Protein AF-A0AAE4EXA8-F1 (afdb_monomer_lite)

InterPro domains:
  IPR025098 Protein of unknown function DUF4013 [PF13197] (1-143)

Organism: NCBI:txid2950533

Radius of gyration: 34.2 Å; chains: 1; bounding box: 74×65×101 Å

Structure (mmCIF, N/CA/C/O backbone):
data_AF-A0AAE4EXA8-F1
#
_entry.id   AF-A0AAE4EXA8-F1
#
loop_
_atom_site.group_PDB
_atom_site.id
_atom_site.type_symbol
_atom_site.label_atom_id
_atom_site.label_alt_id
_atom_site.label_comp_id
_atom_site.label_asym_id
_atom_site.label_entity_id
_atom_site.label_seq_id
_atom_site.pdbx_PDB_ins_code
_atom_site.Cartn_x
_atom_site.Cartn_y
_atom_site.Cartn_z
_atom_site.occupancy
_atom_site.B_iso_or_equiv
_atom_site.auth_seq_id
_atom_site.auth_comp_id
_atom_site.auth_asym_id
_atom_site.auth_atom_id
_atom_site.pdbx_PDB_model_num
ATOM 1 N N . MET A 1 1 ? -0.886 5.828 12.774 1.00 76.81 1 MET A N 1
ATOM 2 C CA . MET A 1 1 ? -1.437 5.540 11.429 1.00 76.81 1 MET A CA 1
ATOM 3 C C . MET A 1 1 ? -2.486 4.445 11.500 1.00 76.81 1 MET A C 1
ATOM 5 O O . MET A 1 1 ? -3.633 4.759 11.237 1.00 76.81 1 MET A O 1
ATOM 9 N N . LEU A 1 2 ? -2.141 3.224 11.932 1.00 78.06 2 LEU A N 1
ATOM 10 C CA . LEU A 1 2 ? -3.130 2.150 12.127 1.00 78.06 2 LEU A CA 1
ATOM 11 C C . LEU A 1 2 ? -4.237 2.537 13.116 1.00 78.06 2 LEU A C 1
ATOM 13 O O . LEU A 1 2 ? -5.404 2.348 12.814 1.00 78.06 2 LEU A O 1
ATOM 17 N N . GLU A 1 3 ? -3.884 3.206 14.214 1.00 82.00 3 GLU A N 1
ATOM 18 C CA . GLU A 1 3 ? -4.872 3.712 15.178 1.00 82.00 3 GLU A CA 1
ATOM 19 C C . GLU A 1 3 ? -5.835 4.756 14.587 1.00 82.00 3 GLU A C 1
ATOM 21 O O . GLU A 1 3 ? -7.015 4.778 14.909 1.00 82.00 3 GLU A O 1
ATOM 26 N N . VAL A 1 4 ? -5.363 5.590 13.652 1.00 77.00 4 VAL A N 1
ATOM 27 C CA . VAL A 1 4 ? -6.226 6.564 12.954 1.00 77.00 4 VAL A CA 1
ATOM 28 C C . VAL A 1 4 ? -7.261 5.832 12.105 1.00 77.00 4 VAL A C 1
ATOM 30 O O . VAL A 1 4 ? -8.423 6.224 12.068 1.00 77.00 4 VAL A O 1
ATOM 33 N N . MET A 1 5 ? -6.843 4.748 11.450 1.00 79.56 5 MET A N 1
ATOM 34 C CA . MET A 1 5 ? -7.750 3.894 10.697 1.00 79.56 5 MET A CA 1
ATOM 35 C C . MET A 1 5 ? -8.702 3.135 11.631 1.00 79.56 5 MET A C 1
ATOM 37 O O . MET A 1 5 ? -9.890 3.093 11.349 1.00 79.56 5 MET A O 1
ATOM 41 N N . ARG A 1 6 ? -8.225 2.601 12.764 1.00 79.94 6 ARG A N 1
ATOM 42 C CA . ARG A 1 6 ? -9.052 1.905 13.767 1.00 79.94 6 ARG A CA 1
ATOM 43 C C . ARG A 1 6 ? -10.143 2.819 14.342 1.00 79.94 6 ARG A C 1
ATOM 45 O O . ARG A 1 6 ? -11.301 2.421 14.367 1.00 79.94 6 ARG A O 1
ATOM 52 N N . ARG A 1 7 ? -9.820 4.069 14.688 1.00 79.75 7 ARG A N 1
ATOM 53 C CA . ARG A 1 7 ? -10.824 5.070 15.096 1.00 79.75 7 ARG A CA 1
ATOM 54 C C . ARG A 1 7 ? -11.797 5.435 13.980 1.00 79.75 7 ARG A C 1
ATOM 56 O O . ARG A 1 7 ? -12.995 5.508 14.228 1.00 79.75 7 ARG A O 1
ATOM 63 N N . ALA A 1 8 ? -11.311 5.602 12.747 1.00 78.06 8 ALA A N 1
ATOM 64 C CA . ALA A 1 8 ? -12.185 5.834 11.596 1.00 78.06 8 ALA A CA 1
ATOM 65 C C . ALA A 1 8 ? -13.165 4.665 11.373 1.00 78.06 8 ALA A C 1
ATOM 67 O O . ALA A 1 8 ? -14.331 4.903 11.083 1.00 78.06 8 ALA A O 1
ATOM 68 N N . LEU A 1 9 ? -12.722 3.420 11.585 1.00 76.94 9 LEU A N 1
ATOM 69 C CA . LEU A 1 9 ? -13.575 2.226 11.548 1.00 76.94 9 LEU A CA 1
ATOM 70 C C . LEU A 1 9 ? -14.597 2.182 12.701 1.00 76.94 9 LEU A C 1
ATOM 72 O O . LEU A 1 9 ? -15.674 1.623 12.522 1.00 76.94 9 LEU A O 1
ATOM 76 N N . ASN A 1 10 ? -14.278 2.776 13.856 1.00 79.31 10 ASN A N 1
ATOM 77 C CA . ASN A 1 10 ? -15.192 2.930 14.997 1.00 79.31 10 ASN A CA 1
ATOM 78 C C . ASN A 1 10 ? -16.160 4.123 14.858 1.00 79.31 10 ASN A C 1
ATOM 80 O O . ASN A 1 10 ? -17.029 4.301 15.710 1.00 79.31 10 ASN A O 1
ATOM 84 N N . GLY A 1 11 ? -16.005 4.965 13.830 1.00 71.94 11 GLY A N 1
ATOM 85 C CA . GLY A 1 11 ? -16.743 6.227 13.702 1.00 71.94 11 GLY A CA 1
ATOM 86 C C . GLY A 1 11 ? -16.270 7.333 14.659 1.00 71.94 11 GLY A C 1
ATOM 87 O O . GLY A 1 11 ? -16.912 8.374 14.772 1.00 71.94 11 GLY A O 1
ATOM 88 N N . GLU A 1 12 ? -15.135 7.146 15.335 1.00 75.69 12 GLU A N 1
ATOM 89 C CA . GLU A 1 12 ? -14.543 8.102 16.277 1.00 75.69 12 GLU A CA 1
ATOM 90 C C . GLU A 1 12 ? -13.685 9.137 15.529 1.00 75.69 12 GLU A C 1
ATOM 92 O O . GLU A 1 12 ? -12.458 9.168 15.635 1.00 75.69 12 GLU A O 1
ATOM 97 N N . THR A 1 13 ? -14.324 9.976 14.711 1.00 71.06 13 THR A N 1
ATOM 98 C CA . THR A 1 13 ? -13.625 10.905 13.802 1.00 71.06 13 THR A CA 1
ATOM 99 C C . THR A 1 13 ? -13.355 12.291 14.392 1.00 71.06 13 THR A C 1
ATOM 101 O O . THR A 1 13 ? -12.595 13.064 13.808 1.00 71.06 13 THR A O 1
ATOM 104 N N . ASP A 1 14 ? -13.964 12.622 15.534 1.00 65.25 14 ASP A N 1
ATOM 105 C CA . ASP A 1 14 ? -13.988 13.992 16.066 1.00 65.25 14 ASP A CA 1
ATOM 106 C C . ASP A 1 14 ? -12.731 14.388 16.856 1.00 65.25 14 ASP A C 1
ATOM 108 O O . ASP A 1 14 ? -12.421 15.578 16.963 1.00 65.25 14 ASP A O 1
ATOM 112 N N . THR A 1 15 ? -11.981 13.425 17.405 1.00 67.12 15 THR A N 1
ATOM 113 C CA . THR A 1 15 ? -10.808 13.704 18.247 1.00 67.12 15 THR A CA 1
ATOM 114 C C . THR A 1 15 ? -9.566 12.923 17.805 1.00 67.12 15 THR A C 1
ATOM 116 O O . THR A 1 15 ? -9.587 11.689 17.720 1.00 67.12 15 THR A O 1
ATOM 119 N N . PRO A 1 16 ? -8.433 13.611 17.545 1.00 63.78 16 PRO A N 1
ATOM 120 C CA . PRO A 1 16 ? -7.179 12.926 17.265 1.00 63.78 16 PRO A CA 1
ATOM 121 C C . PRO A 1 16 ? -6.700 12.154 18.509 1.00 63.78 16 PRO A C 1
ATOM 123 O O . PRO A 1 16 ? -6.961 12.591 19.632 1.00 63.78 16 PRO A O 1
ATOM 126 N N . PRO A 1 17 ? -5.988 11.026 18.335 1.00 66.31 17 PRO A N 1
ATOM 127 C CA . PRO A 1 17 ? -5.462 10.247 19.453 1.00 66.31 17 PRO A CA 1
ATOM 128 C C . PRO A 1 17 ? -4.486 11.064 20.293 1.00 66.31 17 PRO A C 1
ATOM 130 O O . PRO A 1 17 ? -3.535 11.651 19.766 1.00 66.31 17 PRO A O 1
ATOM 133 N N . ALA A 1 18 ? -4.734 11.098 21.602 1.00 75.00 18 ALA A N 1
ATOM 134 C CA . ALA A 1 18 ? -3.849 11.735 22.557 1.00 75.00 18 ALA A CA 1
ATOM 135 C C . ALA A 1 18 ? -2.671 10.803 22.882 1.00 75.00 18 ALA A C 1
ATOM 137 O O . ALA A 1 18 ? -2.804 9.581 22.899 1.00 75.00 18 ALA A O 1
ATOM 138 N N . TRP A 1 19 ? -1.483 11.372 23.094 1.00 72.31 19 TRP A N 1
ATOM 139 C CA . TRP A 1 19 ? -0.247 10.596 23.272 1.00 72.31 19 TRP A CA 1
ATOM 140 C C . TRP A 1 19 ? -0.234 9.730 24.536 1.00 72.31 19 TRP A C 1
ATOM 142 O O . TRP A 1 19 ? 0.506 8.755 24.596 1.00 72.31 19 TRP A O 1
ATOM 152 N N . ASP A 1 20 ? -1.025 10.101 25.535 1.00 72.50 20 ASP A N 1
ATOM 153 C CA . ASP A 1 20 ? -1.197 9.414 26.813 1.00 72.50 20 ASP A CA 1
ATOM 154 C C . ASP A 1 20 ? -2.169 8.228 26.744 1.00 72.50 20 ASP A C 1
ATOM 156 O O . ASP A 1 20 ? -2.107 7.345 27.595 1.00 72.50 20 ASP A O 1
ATOM 160 N N . GLU A 1 21 ? -3.017 8.175 25.716 1.00 72.75 21 GLU A N 1
ATOM 161 C CA . GLU A 1 21 ? -3.959 7.074 25.469 1.00 72.75 21 GLU A CA 1
ATOM 162 C C . GLU A 1 21 ? -3.341 5.949 24.620 1.00 72.75 21 GLU A C 1
ATOM 164 O O . GLU A 1 21 ? -3.883 4.847 24.553 1.00 72.75 21 GLU A O 1
ATOM 169 N N . LEU A 1 22 ? -2.213 6.215 23.953 1.00 76.12 22 LEU A N 1
ATOM 170 C CA . LEU A 1 22 ? -1.579 5.276 23.031 1.00 76.12 22 LEU A CA 1
ATOM 171 C C . LEU A 1 22 ? -0.753 4.229 23.788 1.00 76.12 22 LEU A C 1
ATOM 173 O O . LEU A 1 22 ? 0.334 4.525 24.293 1.00 76.12 22 LEU A O 1
ATOM 177 N N . ASP A 1 23 ? -1.206 2.974 23.776 1.00 79.31 23 ASP A N 1
ATOM 178 C CA . ASP A 1 23 ? -0.352 1.847 24.150 1.00 79.31 23 ASP A CA 1
ATOM 179 C C . ASP A 1 23 ? 0.676 1.591 23.038 1.00 79.31 23 ASP A C 1
ATOM 181 O O . ASP A 1 23 ? 0.417 0.945 22.018 1.00 79.31 23 ASP A O 1
ATOM 185 N N . LEU A 1 24 ? 1.877 2.135 23.234 1.00 80.50 24 LEU A N 1
ATOM 186 C CA . LEU A 1 24 ? 2.982 2.010 22.286 1.00 80.50 24 LEU A CA 1
ATOM 187 C C . LEU A 1 24 ? 3.366 0.551 22.019 1.00 80.50 24 LEU A C 1
ATOM 189 O O . LEU A 1 24 ? 3.861 0.254 20.930 1.00 80.50 24 LEU A O 1
ATOM 193 N N . VAL A 1 25 ? 3.176 -0.351 22.987 1.00 81.62 25 VAL A N 1
ATOM 194 C CA . VAL A 1 25 ? 3.507 -1.769 22.817 1.00 81.62 25 VAL A CA 1
ATOM 195 C C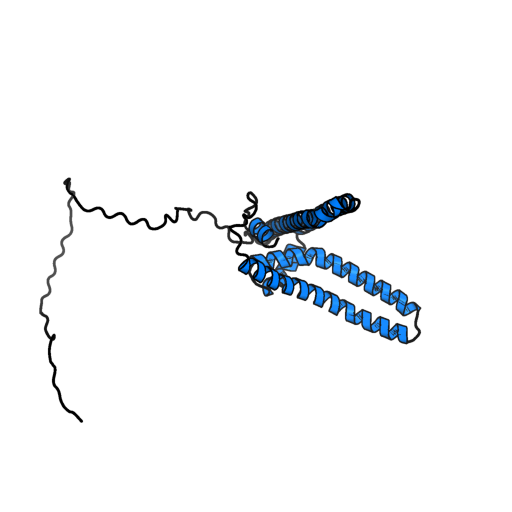 . VAL A 1 25 ? 2.513 -2.406 21.861 1.00 81.62 25 VAL A C 1
ATOM 197 O O . VAL A 1 25 ? 2.935 -3.016 20.878 1.00 81.62 25 VAL A O 1
ATOM 200 N N . ASP A 1 26 ? 1.221 -2.202 22.101 1.00 81.88 26 ASP A N 1
ATOM 201 C CA . ASP A 1 26 ? 0.153 -2.762 21.273 1.00 81.88 26 ASP A CA 1
ATOM 202 C C . ASP A 1 26 ? 0.228 -2.238 19.832 1.00 81.88 26 ASP A C 1
ATOM 204 O O . ASP A 1 26 ? 0.304 -3.007 18.875 1.00 81.88 26 ASP A O 1
ATOM 208 N N . ILE A 1 27 ? 0.412 -0.924 19.668 1.00 82.88 27 ILE A N 1
ATOM 209 C CA . ILE A 1 27 ? 0.585 -0.289 18.352 1.00 82.88 27 ILE A CA 1
ATOM 210 C C . ILE A 1 27 ? 1.824 -0.821 17.622 1.00 82.88 27 ILE A C 1
ATOM 212 O O . ILE A 1 27 ? 1.822 -0.950 16.393 1.00 82.88 27 ILE A O 1
ATOM 216 N N . THR A 1 28 ? 2.902 -1.124 18.351 1.00 83.00 28 THR A N 1
ATOM 217 C CA . THR A 1 28 ? 4.107 -1.708 17.750 1.00 83.00 28 THR A CA 1
ATOM 218 C C . THR A 1 28 ? 3.842 -3.140 17.292 1.00 83.00 28 THR A C 1
ATOM 220 O O . THR A 1 28 ? 4.243 -3.504 16.185 1.00 83.00 28 THR A O 1
ATOM 223 N N . VAL A 1 29 ? 3.147 -3.948 18.098 1.00 86.25 29 VAL A N 1
ATOM 224 C CA . VAL A 1 29 ? 2.760 -5.321 17.736 1.00 86.25 29 VAL A CA 1
ATOM 225 C C . VAL A 1 29 ? 1.848 -5.317 16.511 1.00 86.25 29 VAL A C 1
ATOM 227 O O . VAL A 1 29 ? 2.108 -6.059 15.561 1.00 86.25 29 VAL A O 1
ATOM 230 N N . ASP A 1 30 ? 0.855 -4.434 16.476 1.00 85.50 30 ASP A N 1
ATOM 231 C CA . ASP A 1 30 ? -0.032 -4.252 15.328 1.00 85.50 30 ASP A CA 1
ATOM 232 C C . ASP A 1 30 ? 0.724 -3.790 14.087 1.00 85.50 30 ASP A C 1
ATOM 234 O O . ASP A 1 30 ? 0.503 -4.309 12.992 1.00 85.50 30 ASP A O 1
ATOM 238 N N . GLY A 1 31 ? 1.692 -2.886 14.247 1.00 81.25 31 GLY A N 1
ATOM 239 C CA . GLY A 1 31 ? 2.593 -2.478 13.172 1.00 81.25 31 GLY A CA 1
ATOM 240 C C . GLY A 1 31 ? 3.407 -3.646 12.607 1.00 81.25 31 GLY A C 1
ATOM 241 O O . GLY A 1 31 ? 3.531 -3.786 11.387 1.00 81.25 31 GLY A O 1
ATOM 242 N N . VAL A 1 32 ? 3.931 -4.523 13.468 1.00 88.00 32 VAL A N 1
ATOM 243 C CA . VAL A 1 32 ? 4.674 -5.723 13.049 1.00 88.00 32 VAL A CA 1
ATOM 244 C C . VAL A 1 32 ? 3.754 -6.707 12.326 1.00 88.00 32 VAL A C 1
ATOM 246 O O . VAL A 1 32 ? 4.102 -7.183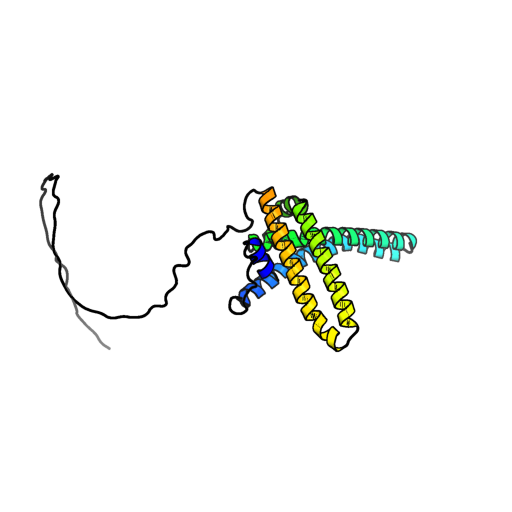 11.245 1.00 88.00 32 VAL A O 1
ATOM 249 N N . ARG A 1 33 ? 2.559 -6.978 12.861 1.00 86.31 33 ARG A N 1
ATOM 250 C CA . ARG A 1 33 ? 1.562 -7.855 12.223 1.00 86.31 33 ARG A CA 1
ATOM 251 C C . ARG A 1 33 ? 1.125 -7.312 10.863 1.00 86.31 33 ARG A C 1
ATOM 253 O O . ARG A 1 33 ? 1.110 -8.052 9.881 1.00 86.31 33 ARG A O 1
ATOM 260 N N . HIS A 1 34 ? 0.858 -6.013 10.775 1.00 87.12 34 HIS A N 1
ATOM 261 C CA . HIS A 1 34 ? 0.533 -5.347 9.520 1.00 87.12 34 HIS A CA 1
ATOM 262 C C . HIS A 1 34 ? 1.695 -5.423 8.517 1.00 87.12 34 HIS A C 1
ATOM 264 O O . HIS A 1 34 ? 1.480 -5.694 7.337 1.00 87.12 34 HIS A O 1
ATOM 270 N N . THR A 1 35 ? 2.941 -5.284 8.979 1.00 87.19 35 THR A N 1
ATOM 271 C CA . THR A 1 35 ? 4.128 -5.465 8.127 1.00 87.19 35 THR A CA 1
ATOM 272 C C . THR A 1 35 ? 4.177 -6.872 7.532 1.00 87.19 35 THR A C 1
ATOM 274 O O . THR A 1 35 ? 4.506 -7.016 6.358 1.00 87.19 35 THR A O 1
ATOM 277 N N . VAL A 1 36 ? 3.798 -7.909 8.287 1.00 90.00 36 VAL A N 1
ATOM 278 C CA . VAL A 1 36 ? 3.690 -9.282 7.761 1.00 90.00 36 VAL A CA 1
ATOM 279 C C . VAL A 1 36 ? 2.631 -9.379 6.659 1.00 90.00 36 VAL A C 1
ATOM 281 O O . VAL A 1 36 ? 2.889 -10.019 5.640 1.00 90.00 36 VAL A O 1
ATOM 284 N N . VAL A 1 37 ? 1.478 -8.716 6.809 1.00 87.94 37 VAL A N 1
ATOM 285 C CA . VAL A 1 37 ? 0.438 -8.661 5.763 1.00 87.94 37 VAL A CA 1
ATOM 286 C C . VAL A 1 37 ? 0.986 -8.002 4.493 1.00 87.94 37 VAL A C 1
ATOM 288 O O . VAL A 1 37 ? 0.939 -8.598 3.416 1.00 87.94 37 VAL A O 1
ATOM 291 N N . VAL A 1 38 ? 1.582 -6.811 4.617 1.00 88.56 38 VAL A N 1
ATOM 292 C CA . VAL A 1 38 ? 2.170 -6.073 3.484 1.00 88.56 38 VAL A CA 1
ATOM 293 C C . VAL A 1 38 ? 3.290 -6.875 2.817 1.00 88.56 38 VAL A C 1
ATOM 295 O O . VAL A 1 38 ? 3.350 -6.945 1.589 1.00 88.56 38 VAL A O 1
ATOM 298 N N . LEU A 1 39 ? 4.150 -7.530 3.602 1.00 90.25 39 LEU A N 1
ATOM 299 C CA . LEU A 1 39 ? 5.193 -8.413 3.082 1.00 90.25 39 LEU A CA 1
ATOM 300 C C . LEU A 1 39 ? 4.612 -9.625 2.358 1.00 90.25 39 LEU A C 1
ATOM 302 O O . LEU A 1 39 ? 5.147 -9.996 1.320 1.00 90.25 39 LEU A O 1
ATOM 306 N N . GLY A 1 40 ? 3.526 -10.224 2.851 1.00 90.94 40 GLY A N 1
ATOM 307 C CA . GLY A 1 40 ? 2.856 -11.335 2.173 1.00 90.94 40 GLY A CA 1
ATOM 308 C C . GLY A 1 40 ? 2.381 -10.943 0.773 1.00 90.94 40 GLY A C 1
ATOM 309 O O . GLY A 1 40 ? 2.652 -11.647 -0.201 1.00 90.94 40 GLY A O 1
ATOM 310 N N . TYR A 1 41 ? 1.769 -9.766 0.650 1.00 89.56 41 TYR A N 1
ATOM 311 C CA . TYR A 1 41 ? 1.360 -9.196 -0.632 1.00 89.56 41 TYR A CA 1
ATOM 312 C C . TYR A 1 41 ? 2.549 -8.821 -1.532 1.00 89.56 41 TYR A C 1
ATOM 314 O O . TYR A 1 41 ? 2.564 -9.161 -2.718 1.00 89.56 41 TYR A O 1
ATOM 322 N N . GLY A 1 42 ? 3.580 -8.177 -0.982 1.00 89.38 42 GLY A N 1
ATOM 323 C CA . GLY A 1 42 ? 4.794 -7.828 -1.726 1.00 89.38 42 GLY A CA 1
ATOM 324 C C . GLY A 1 42 ? 5.554 -9.059 -2.229 1.00 89.38 42 GLY A C 1
ATOM 325 O O . GLY A 1 42 ? 6.016 -9.090 -3.373 1.00 89.38 42 GLY A O 1
ATOM 326 N N . LEU A 1 43 ? 5.630 -10.109 -1.411 1.00 91.94 43 LEU A N 1
ATOM 327 C CA . LEU A 1 43 ? 6.237 -11.385 -1.770 1.00 91.94 43 LEU A CA 1
ATOM 328 C C . LEU A 1 43 ? 5.427 -12.092 -2.857 1.00 91.94 43 LEU A C 1
ATOM 330 O O . LEU A 1 43 ? 6.019 -12.581 -3.816 1.00 91.94 43 LEU A O 1
ATOM 334 N N . LEU A 1 44 ? 4.094 -12.101 -2.750 1.00 90.38 44 LEU A N 1
ATOM 335 C CA . LEU A 1 44 ? 3.213 -12.651 -3.780 1.00 90.38 44 LEU A CA 1
ATOM 336 C C . LEU A 1 44 ? 3.450 -11.961 -5.129 1.00 90.38 44 LEU A C 1
ATOM 338 O O . LEU A 1 44 ? 3.675 -12.640 -6.129 1.00 90.38 44 LEU A O 1
ATOM 342 N N . LEU A 1 45 ? 3.467 -10.625 -5.157 1.00 90.62 45 LEU A N 1
ATOM 343 C CA . LEU A 1 45 ? 3.746 -9.864 -6.377 1.00 90.62 45 LEU A CA 1
ATOM 344 C C . LEU A 1 45 ? 5.142 -10.182 -6.935 1.00 90.62 45 LEU A C 1
ATOM 346 O O . LEU A 1 45 ? 5.298 -10.410 -8.134 1.00 90.62 45 LEU A O 1
ATOM 350 N N . THR A 1 46 ? 6.148 -10.251 -6.062 1.00 90.06 46 THR A N 1
ATOM 351 C CA . THR A 1 46 ? 7.521 -10.598 -6.450 1.00 90.06 46 THR A CA 1
ATOM 352 C C . THR A 1 46 ? 7.587 -11.996 -7.061 1.00 90.06 46 THR A C 1
ATOM 354 O O . THR A 1 46 ? 8.217 -12.180 -8.098 1.00 90.06 46 THR A O 1
ATOM 357 N N . LEU A 1 47 ? 6.900 -12.975 -6.470 1.00 91.19 47 LEU A N 1
ATOM 358 C CA . LEU A 1 47 ? 6.861 -14.351 -6.960 1.00 91.19 47 LEU A CA 1
ATOM 359 C C . LEU A 1 47 ? 6.169 -14.448 -8.326 1.00 91.19 47 LEU A C 1
ATOM 361 O O . LEU A 1 47 ? 6.670 -15.125 -9.224 1.00 91.19 47 LEU A O 1
ATOM 365 N N . VAL A 1 48 ? 5.058 -13.727 -8.505 1.00 90.44 48 VAL A N 1
ATOM 366 C CA . VAL A 1 48 ? 4.336 -13.640 -9.784 1.00 90.44 48 VAL A CA 1
ATOM 367 C C . VAL A 1 48 ? 5.231 -13.067 -10.888 1.00 90.44 48 VAL A C 1
ATOM 369 O O . VAL A 1 48 ? 5.179 -13.540 -12.021 1.00 90.44 48 VAL A O 1
ATOM 372 N N . LEU A 1 49 ? 6.087 -12.094 -10.567 1.00 90.44 49 LEU A N 1
ATOM 373 C CA . LEU A 1 49 ? 7.018 -11.483 -11.523 1.00 90.44 49 LEU A CA 1
ATOM 374 C C . LEU A 1 49 ? 8.315 -12.279 -11.714 1.00 90.44 49 LEU A C 1
ATOM 376 O O . LEU A 1 49 ? 8.942 -12.185 -12.771 1.00 90.44 49 LEU A O 1
ATOM 380 N N . ALA A 1 50 ? 8.713 -13.091 -10.734 1.00 89.25 50 ALA A N 1
ATOM 381 C CA . ALA A 1 50 ? 9.937 -13.883 -10.794 1.00 89.25 50 ALA A CA 1
ATOM 382 C C . ALA A 1 50 ? 9.897 -14.933 -11.914 1.00 89.25 50 ALA A C 1
ATOM 384 O O . ALA A 1 50 ? 10.902 -15.140 -12.590 1.00 89.25 50 ALA A O 1
ATOM 385 N N . ILE A 1 51 ? 8.740 -15.563 -12.148 1.00 86.25 51 ILE A N 1
ATOM 386 C CA . ILE A 1 51 ? 8.565 -16.593 -13.186 1.00 86.25 51 ILE A CA 1
ATOM 387 C C . ILE A 1 51 ? 8.816 -16.036 -14.603 1.00 86.25 51 ILE A C 1
ATOM 389 O O . ILE A 1 51 ? 9.706 -16.550 -15.287 1.00 86.25 51 ILE A O 1
ATOM 393 N N . PRO A 1 52 ? 8.101 -14.991 -15.074 1.00 86.25 52 PRO A N 1
ATOM 394 C CA . PRO A 1 52 ? 8.395 -14.389 -16.372 1.00 86.25 52 PRO A CA 1
ATOM 395 C C . PRO A 1 52 ? 9.793 -13.755 -16.393 1.00 86.25 52 PRO A C 1
ATOM 397 O O . PRO A 1 52 ? 10.499 -13.891 -17.390 1.00 86.25 52 PRO A O 1
ATOM 400 N N . GLY A 1 53 ? 10.237 -13.152 -15.282 1.00 87.06 53 GLY A N 1
ATOM 401 C CA . GLY A 1 53 ? 11.595 -12.629 -15.107 1.00 87.06 53 GLY A CA 1
ATOM 402 C C . GLY A 1 53 ? 12.683 -13.644 -15.444 1.00 87.06 53 GLY A C 1
ATOM 403 O O . GLY A 1 53 ? 13.540 -13.385 -16.289 1.00 87.06 53 GLY A O 1
ATOM 404 N N . ALA A 1 54 ? 12.614 -14.827 -14.837 1.00 86.44 54 ALA A N 1
ATOM 405 C CA . ALA A 1 54 ? 13.567 -15.906 -15.065 1.00 86.44 54 ALA A CA 1
ATOM 406 C C . ALA A 1 54 ? 13.559 -16.393 -16.523 1.00 86.44 54 ALA A C 1
ATOM 408 O O . ALA A 1 54 ? 14.624 -16.614 -17.101 1.00 86.44 54 ALA A O 1
ATOM 409 N N . MET A 1 55 ? 12.377 -16.505 -17.141 1.00 83.88 55 MET A N 1
ATOM 410 C CA . MET A 1 55 ? 12.240 -16.909 -18.548 1.00 83.88 55 MET A CA 1
ATOM 411 C C . MET A 1 55 ? 12.897 -15.910 -19.505 1.00 83.88 55 MET A C 1
ATOM 413 O O . MET A 1 55 ? 13.559 -16.306 -20.464 1.00 83.88 55 MET A O 1
ATOM 417 N N . ILE A 1 56 ? 12.757 -14.615 -19.230 1.00 85.94 56 ILE A N 1
ATOM 418 C CA . ILE A 1 56 ? 13.298 -13.542 -20.072 1.00 85.94 56 ILE A CA 1
ATOM 419 C C . ILE A 1 56 ? 14.816 -13.458 -19.941 1.00 85.94 56 ILE A C 1
ATOM 421 O O . ILE A 1 56 ? 15.512 -13.360 -20.951 1.00 85.94 56 ILE A O 1
ATOM 425 N N . ILE A 1 57 ? 15.340 -13.578 -18.719 1.00 84.25 57 ILE A N 1
ATOM 426 C CA . ILE A 1 57 ? 16.785 -13.664 -18.478 1.00 84.25 57 ILE A CA 1
ATOM 427 C C . ILE A 1 57 ? 17.365 -14.889 -19.205 1.00 84.25 57 ILE A C 1
ATOM 429 O O . ILE A 1 57 ? 18.370 -14.766 -19.905 1.00 84.25 57 ILE A O 1
ATOM 433 N N . GLY A 1 58 ? 16.702 -16.047 -19.116 1.00 82.06 58 GLY A N 1
ATOM 434 C CA . GLY A 1 58 ? 17.106 -17.265 -19.823 1.00 82.06 58 GLY A CA 1
ATOM 435 C C . GLY A 1 58 ? 17.099 -17.120 -21.351 1.00 82.06 58 GLY A C 1
ATOM 436 O O . GLY A 1 58 ? 18.065 -17.504 -22.009 1.00 82.06 58 GLY A O 1
ATOM 437 N N . GLY A 1 59 ? 16.052 -16.519 -21.925 1.00 79.31 59 GLY A N 1
ATOM 438 C CA . GLY A 1 59 ? 15.950 -16.271 -23.370 1.00 79.31 59 GLY A CA 1
ATOM 439 C C . GLY A 1 59 ? 16.959 -15.239 -23.891 1.00 79.31 59 GLY A C 1
ATOM 440 O O . GLY A 1 59 ? 17.496 -15.390 -24.992 1.00 79.31 59 GLY A O 1
ATOM 441 N N . GLY A 1 60 ? 17.275 -14.226 -23.082 1.00 79.19 60 GLY A N 1
ATOM 442 C CA . GLY A 1 60 ? 18.292 -13.226 -23.396 1.00 79.19 60 GLY A CA 1
ATOM 443 C C . GLY A 1 60 ? 19.707 -13.781 -23.431 1.00 79.19 60 GLY A C 1
ATOM 444 O O . GLY A 1 60 ? 20.454 -13.493 -24.364 1.00 79.19 60 GLY A O 1
ATOM 445 N N . LEU A 1 61 ? 20.049 -14.653 -22.478 1.00 81.19 61 LEU A N 1
ATOM 446 C CA . LEU A 1 61 ? 21.303 -15.414 -22.512 1.00 81.19 61 LEU A CA 1
ATOM 447 C C . LEU A 1 61 ? 21.399 -16.322 -23.753 1.00 81.19 61 LEU A C 1
ATOM 449 O O . LEU A 1 61 ? 22.499 -16.626 -24.206 1.00 81.19 61 LEU A O 1
ATOM 453 N N . GLY A 1 62 ? 20.261 -16.707 -24.339 1.00 81.94 62 GLY A N 1
ATOM 454 C CA . GLY A 1 62 ? 20.168 -17.449 -25.599 1.00 81.94 62 GLY A CA 1
ATOM 455 C C . GLY A 1 62 ? 20.379 -16.619 -26.875 1.00 81.94 62 GLY A C 1
ATOM 456 O O . GLY A 1 62 ? 20.218 -17.160 -27.966 1.00 81.94 62 GLY A O 1
ATOM 457 N N . GLY A 1 63 ? 20.715 -15.325 -26.773 1.00 81.62 63 GLY A N 1
ATOM 458 C CA . GLY A 1 63 ? 21.049 -14.469 -27.922 1.00 81.62 63 GLY A CA 1
ATOM 459 C C . GLY A 1 63 ? 19.847 -13.861 -28.654 1.00 81.62 63 GLY A C 1
ATOM 460 O O . GLY A 1 63 ? 19.981 -13.404 -29.787 1.00 81.62 63 GLY A O 1
ATOM 461 N N . SER A 1 64 ? 18.666 -13.848 -28.031 1.00 82.69 64 SER A N 1
ATOM 462 C CA . SER A 1 64 ? 17.435 -13.319 -28.631 1.00 82.69 64 SER A CA 1
ATOM 463 C C . SER A 1 64 ? 17.079 -11.923 -28.095 1.00 82.69 64 SER A C 1
ATOM 465 O O . SER A 1 64 ? 16.223 -11.753 -27.229 1.00 82.69 64 SER A O 1
ATOM 467 N N . GLU A 1 65 ? 17.726 -10.887 -28.634 1.00 81.19 65 GLU A N 1
ATOM 468 C CA . GLU A 1 65 ? 17.541 -9.490 -28.193 1.00 81.19 65 GLU A CA 1
ATOM 469 C C . GLU A 1 65 ? 16.084 -9.000 -28.314 1.00 81.19 65 GLU A C 1
ATOM 471 O O . GLU A 1 65 ? 15.583 -8.291 -27.441 1.00 81.19 65 GLU A O 1
ATOM 476 N N . GLY A 1 66 ? 15.357 -9.441 -29.347 1.00 81.06 66 GLY A N 1
ATOM 477 C CA . GLY A 1 66 ? 13.932 -9.128 -29.505 1.00 81.06 66 GLY A CA 1
ATOM 478 C C . GLY A 1 66 ? 13.050 -9.721 -28.398 1.00 81.06 66 GLY A C 1
ATOM 479 O O . GLY A 1 66 ? 12.084 -9.087 -27.972 1.00 81.06 66 GLY A O 1
ATOM 480 N N . LEU A 1 67 ? 13.411 -10.901 -27.882 1.00 80.06 67 LEU A N 1
ATOM 481 C CA . LEU A 1 67 ? 12.717 -11.536 -26.758 1.00 80.06 67 LEU A CA 1
ATOM 482 C C . LEU A 1 67 ? 13.001 -10.813 -25.438 1.00 80.06 67 LEU A C 1
ATOM 484 O O . LEU A 1 67 ? 12.114 -10.738 -24.592 1.00 80.06 67 LEU A O 1
ATOM 488 N N . LEU A 1 68 ? 14.204 -10.253 -25.272 1.00 84.44 68 LEU A N 1
ATOM 489 C CA . LEU A 1 68 ? 14.544 -9.438 -24.105 1.00 84.44 68 LEU A CA 1
ATOM 490 C C . LEU A 1 68 ? 13.682 -8.182 -24.031 1.00 84.44 68 LEU A C 1
ATOM 492 O O . LEU A 1 68 ? 13.069 -7.925 -22.999 1.00 84.44 68 LEU A O 1
ATOM 496 N N . VAL A 1 69 ? 13.595 -7.420 -25.124 1.00 87.31 69 VAL A N 1
ATOM 497 C CA . VAL A 1 69 ? 12.806 -6.178 -25.152 1.00 87.31 69 VAL A CA 1
ATOM 498 C C . VAL A 1 69 ? 11.319 -6.473 -24.955 1.00 87.31 69 VAL A C 1
ATOM 500 O O . VAL A 1 69 ? 10.682 -5.862 -24.096 1.00 87.31 69 VAL A O 1
ATOM 503 N N . ALA A 1 70 ? 10.768 -7.437 -25.701 1.00 86.69 70 ALA A N 1
ATOM 504 C CA . ALA A 1 70 ? 9.373 -7.847 -25.539 1.00 86.69 70 ALA A CA 1
ATOM 505 C C . ALA A 1 70 ? 9.102 -8.362 -24.117 1.00 86.69 70 ALA A C 1
ATOM 507 O O . ALA A 1 70 ? 8.092 -8.016 -23.507 1.00 86.69 70 ALA A O 1
ATOM 508 N N . GLY A 1 71 ? 10.036 -9.130 -23.561 1.00 87.00 71 GLY A N 1
ATOM 509 C CA . GLY A 1 71 ? 9.960 -9.644 -22.207 1.00 87.00 71 GLY A CA 1
ATOM 510 C C . GLY A 1 71 ? 9.924 -8.548 -21.146 1.00 87.00 71 GLY A C 1
ATOM 511 O O . GLY A 1 71 ? 9.046 -8.551 -20.285 1.00 87.00 71 GLY A O 1
ATOM 512 N N . VAL A 1 72 ? 10.838 -7.580 -21.222 1.00 88.88 72 VAL A N 1
ATOM 513 C CA . VAL A 1 72 ? 10.876 -6.439 -20.296 1.00 88.88 72 VAL A CA 1
ATOM 514 C C . VAL A 1 72 ? 9.573 -5.648 -20.354 1.00 88.88 72 VAL A C 1
ATOM 516 O O . VAL A 1 72 ? 9.041 -5.294 -19.305 1.00 88.88 72 VAL A O 1
ATOM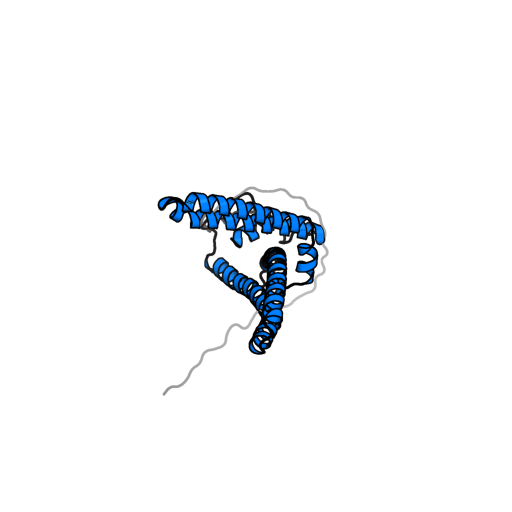 519 N N . LEU A 1 73 ? 9.016 -5.417 -21.547 1.00 90.25 73 LEU A N 1
ATOM 520 C CA . LEU A 1 73 ? 7.725 -4.739 -21.698 1.00 90.25 73 LEU A CA 1
ATOM 521 C C . LEU A 1 73 ? 6.580 -5.524 -21.044 1.00 90.25 73 LEU A C 1
ATOM 523 O O . LEU A 1 73 ? 5.743 -4.929 -20.367 1.00 90.25 73 LEU A O 1
ATOM 527 N N . VAL A 1 74 ? 6.560 -6.852 -21.193 1.00 90.44 74 VAL A N 1
ATOM 528 C CA . VAL A 1 74 ? 5.562 -7.714 -20.541 1.00 90.44 74 VAL A CA 1
ATOM 529 C C . VAL A 1 74 ? 5.710 -7.677 -19.020 1.00 90.44 74 VAL A C 1
ATOM 531 O O . VAL A 1 74 ? 4.712 -7.495 -18.328 1.00 90.44 74 VAL A O 1
ATOM 534 N N . ILE A 1 75 ? 6.929 -7.783 -18.479 1.00 90.62 75 ILE A N 1
ATOM 535 C CA . ILE A 1 75 ? 7.168 -7.659 -17.030 1.00 90.62 75 ILE A CA 1
ATOM 536 C C . ILE A 1 75 ? 6.742 -6.281 -16.535 1.00 90.62 75 ILE A C 1
ATOM 538 O O . ILE A 1 75 ? 6.084 -6.192 -15.505 1.00 90.62 75 ILE A O 1
ATOM 542 N N . ALA A 1 76 ? 7.094 -5.213 -17.251 1.00 91.19 76 ALA A N 1
ATOM 543 C CA . ALA A 1 76 ? 6.723 -3.855 -16.875 1.00 91.19 76 ALA A CA 1
ATOM 544 C C . ALA A 1 76 ? 5.199 -3.686 -16.837 1.00 91.19 76 ALA A C 1
ATOM 546 O O . ALA A 1 76 ? 4.676 -3.102 -15.891 1.00 91.19 76 ALA A O 1
ATOM 547 N N . LEU A 1 77 ? 4.480 -4.249 -17.814 1.00 92.44 77 LEU A N 1
ATOM 548 C CA . LEU A 1 77 ? 3.019 -4.242 -17.840 1.00 92.44 77 LEU A CA 1
ATOM 549 C C . LEU A 1 77 ? 2.420 -5.048 -16.679 1.00 92.44 77 LEU A C 1
ATOM 551 O O . LEU A 1 77 ? 1.495 -4.576 -16.022 1.00 92.44 77 LEU A O 1
ATOM 555 N N . LEU A 1 78 ? 2.957 -6.238 -16.397 1.00 92.25 78 LEU A N 1
ATOM 556 C CA . LEU A 1 78 ? 2.527 -7.072 -15.271 1.00 92.25 78 LEU A CA 1
ATOM 557 C C . LEU A 1 78 ? 2.797 -6.397 -13.924 1.00 92.25 78 LEU A C 1
ATOM 559 O O . LEU A 1 78 ? 1.940 -6.418 -13.045 1.00 92.25 78 LEU A O 1
ATOM 563 N N . TYR A 1 79 ? 3.960 -5.764 -13.770 1.00 91.75 79 TYR A N 1
ATOM 564 C CA . TYR A 1 79 ? 4.308 -4.991 -12.585 1.00 91.75 79 TYR A CA 1
ATOM 565 C C . TYR A 1 79 ? 3.360 -3.805 -12.421 1.00 91.75 79 TYR A C 1
ATOM 567 O O . TYR A 1 79 ? 2.813 -3.609 -11.342 1.00 91.75 79 TYR A O 1
ATOM 575 N N . PHE A 1 80 ? 3.102 -3.058 -13.496 1.00 91.44 80 PHE A N 1
ATOM 576 C CA . PHE A 1 80 ? 2.167 -1.939 -13.480 1.00 91.44 80 PHE A CA 1
ATOM 577 C C . PHE A 1 80 ? 0.753 -2.378 -13.076 1.00 91.44 80 PHE A C 1
ATOM 579 O O . PHE A 1 80 ? 0.159 -1.786 -12.176 1.00 91.44 80 PHE A O 1
ATOM 586 N N . ALA A 1 81 ? 0.242 -3.462 -13.666 1.00 92.50 81 ALA A N 1
ATOM 587 C CA . ALA A 1 81 ? -1.040 -4.045 -13.283 1.00 92.50 81 ALA A CA 1
ATOM 588 C C . ALA A 1 81 ? -1.046 -4.509 -11.815 1.00 92.50 81 ALA A C 1
ATOM 590 O O . ALA A 1 81 ? -2.009 -4.259 -11.093 1.00 92.50 81 ALA A O 1
ATOM 591 N N . GLY A 1 82 ? 0.042 -5.129 -11.352 1.00 90.12 82 GLY A N 1
ATOM 592 C CA . GLY A 1 82 ? 0.212 -5.556 -9.965 1.00 90.12 82 GLY A CA 1
ATOM 593 C C . GLY A 1 82 ? 0.226 -4.394 -8.971 1.00 90.12 82 GLY A C 1
ATOM 594 O O . GLY A 1 82 ? -0.404 -4.484 -7.923 1.00 90.12 82 GLY A O 1
ATOM 595 N N . VAL A 1 83 ? 0.877 -3.279 -9.308 1.00 89.38 83 VAL A N 1
ATOM 596 C CA . VAL A 1 83 ? 0.885 -2.059 -8.483 1.00 89.38 83 VAL A CA 1
ATOM 597 C C . VAL A 1 83 ? -0.510 -1.440 -8.406 1.00 89.38 83 VAL A C 1
ATOM 599 O O . VAL A 1 83 ? -0.943 -1.048 -7.321 1.00 89.38 83 VAL A O 1
ATOM 602 N N . ILE A 1 84 ? -1.244 -1.394 -9.522 1.00 89.56 84 ILE A N 1
ATOM 603 C CA . ILE A 1 84 ? -2.638 -0.928 -9.517 1.00 89.56 84 ILE A CA 1
ATOM 604 C C . ILE A 1 84 ? -3.488 -1.829 -8.620 1.00 89.56 84 ILE A C 1
ATOM 606 O O . ILE A 1 84 ? -4.208 -1.326 -7.760 1.00 89.56 84 ILE A O 1
ATOM 610 N N . ALA A 1 85 ? -3.365 -3.149 -8.768 1.00 88.50 85 ALA A N 1
ATOM 611 C CA . ALA A 1 85 ? -4.083 -4.100 -7.928 1.00 88.50 85 ALA A CA 1
ATOM 612 C C . ALA A 1 85 ? -3.752 -3.897 -6.440 1.00 88.50 85 ALA A C 1
ATOM 614 O O . ALA A 1 85 ? -4.659 -3.801 -5.618 1.00 88.50 85 ALA A O 1
ATOM 615 N N . MET A 1 86 ? -2.472 -3.731 -6.090 1.00 88.62 86 MET A N 1
ATOM 616 C CA . MET A 1 86 ? -2.043 -3.463 -4.711 1.00 88.62 86 MET A CA 1
ATOM 617 C C . MET A 1 86 ? -2.610 -2.169 -4.143 1.00 88.62 86 MET A C 1
ATOM 619 O O . MET A 1 86 ? -2.917 -2.108 -2.957 1.00 88.62 86 MET A O 1
ATOM 623 N N . THR A 1 87 ? -2.788 -1.151 -4.981 1.00 85.81 87 THR A N 1
ATOM 624 C CA . THR A 1 87 ? -3.343 0.138 -4.552 1.00 85.81 87 THR A CA 1
ATOM 625 C C . THR A 1 87 ? -4.784 0.000 -4.046 1.00 85.81 87 THR A C 1
ATOM 627 O O . THR A 1 87 ? -5.199 0.769 -3.184 1.00 85.81 87 THR A O 1
ATOM 630 N N . VAL A 1 88 ? -5.533 -0.995 -4.533 1.00 86.88 88 VAL A N 1
ATOM 631 C CA . VAL A 1 88 ? -6.904 -1.294 -4.083 1.00 86.88 88 VAL A CA 1
ATOM 632 C C . VAL A 1 88 ? -6.920 -2.365 -2.991 1.00 86.88 88 VAL A C 1
ATOM 634 O O . VAL A 1 88 ? -7.650 -2.240 -2.012 1.00 86.88 88 VAL A O 1
ATOM 637 N N . ILE A 1 89 ? -6.094 -3.403 -3.131 1.00 89.31 89 ILE A N 1
ATOM 638 C CA . ILE A 1 89 ? -6.068 -4.553 -2.219 1.00 89.31 89 ILE A CA 1
ATOM 639 C C . ILE A 1 89 ? -5.523 -4.167 -0.841 1.00 89.31 89 ILE A C 1
ATOM 641 O O . ILE A 1 89 ? -6.091 -4.579 0.165 1.00 89.31 89 ILE A O 1
ATOM 645 N N . LEU A 1 90 ? -4.445 -3.376 -0.768 1.00 88.56 90 LEU A N 1
ATOM 646 C CA . LEU A 1 90 ? -3.797 -3.058 0.509 1.00 88.56 90 LEU A CA 1
ATOM 647 C C . LEU A 1 90 ? -4.712 -2.297 1.480 1.00 88.56 90 LEU A C 1
ATOM 649 O O . LEU A 1 90 ? -4.773 -2.700 2.641 1.00 88.56 90 LEU A O 1
ATOM 653 N N . PRO A 1 91 ? -5.459 -1.258 1.062 1.00 85.69 91 PRO A N 1
ATOM 654 C CA . PRO A 1 91 ? -6.415 -0.591 1.943 1.00 85.69 91 PRO A CA 1
ATOM 655 C C . PRO A 1 91 ? -7.483 -1.540 2.504 1.00 85.69 91 PRO A C 1
ATOM 657 O O . PRO A 1 91 ? -7.746 -1.525 3.704 1.00 85.69 91 PRO A O 1
ATOM 660 N N . VAL A 1 92 ? -8.042 -2.419 1.662 1.00 86.81 92 VAL A N 1
ATOM 661 C CA . VAL A 1 92 ? -9.071 -3.392 2.072 1.00 86.81 92 VAL A CA 1
ATOM 662 C C . VAL A 1 92 ? -8.493 -4.434 3.027 1.00 86.81 92 VAL A C 1
ATOM 664 O O . VAL A 1 92 ? -9.074 -4.695 4.075 1.00 86.81 92 VAL A O 1
ATOM 667 N N . ALA A 1 93 ? -7.312 -4.969 2.712 1.00 85.44 93 ALA A N 1
ATOM 668 C CA . ALA A 1 93 ? -6.589 -5.906 3.567 1.00 85.44 93 ALA A CA 1
ATOM 669 C C . ALA A 1 93 ? -6.214 -5.291 4.923 1.00 85.44 93 ALA A C 1
ATOM 671 O O . ALA A 1 93 ? -6.191 -5.977 5.942 1.00 85.44 93 ALA A O 1
ATOM 672 N N . THR A 1 94 ? -5.914 -3.990 4.948 1.00 85.88 94 THR A N 1
ATOM 673 C CA . THR A 1 94 ? -5.628 -3.265 6.192 1.00 85.88 94 THR A CA 1
ATOM 674 C C . THR A 1 94 ? -6.895 -3.113 7.028 1.00 85.88 94 THR A C 1
ATOM 676 O O . THR A 1 94 ? -6.858 -3.367 8.228 1.00 85.88 94 THR A O 1
ATOM 679 N N . GLY A 1 95 ? -8.024 -2.765 6.403 1.00 83.62 95 GLY A N 1
ATOM 680 C CA . GLY A 1 95 ? -9.315 -2.660 7.085 1.00 83.62 95 GLY A CA 1
ATOM 681 C C . GLY A 1 95 ? -9.788 -3.991 7.663 1.00 83.62 95 GLY A C 1
ATOM 682 O O . GLY A 1 95 ? -10.171 -4.053 8.830 1.00 83.62 95 GLY A O 1
ATOM 683 N N . SER A 1 96 ? -9.677 -5.081 6.898 1.00 85.56 96 SER A N 1
ATOM 684 C CA . SER A 1 96 ? -10.047 -6.419 7.373 1.00 85.56 96 SER A CA 1
ATOM 685 C C . SER A 1 96 ? -9.118 -6.930 8.481 1.00 85.56 96 SER A C 1
ATOM 687 O O . SER A 1 96 ? -9.594 -7.539 9.441 1.00 85.56 96 SER A O 1
ATOM 689 N N . PHE A 1 97 ? -7.815 -6.634 8.400 1.00 86.44 97 PHE A N 1
ATOM 690 C CA . PHE A 1 97 ? -6.845 -6.912 9.463 1.00 86.44 97 PHE A CA 1
ATOM 691 C C . PHE A 1 97 ? -7.216 -6.202 10.771 1.00 86.44 97 PHE A C 1
ATOM 693 O O . PHE A 1 97 ? -7.275 -6.852 11.811 1.00 86.44 97 PHE A O 1
ATOM 700 N N . LEU A 1 98 ? -7.498 -4.895 10.717 1.00 83.75 98 LEU A N 1
ATOM 701 C CA . LEU A 1 98 ? -7.834 -4.099 11.903 1.00 83.75 98 LEU A CA 1
ATOM 702 C C . LEU A 1 98 ? -9.189 -4.477 12.502 1.00 83.75 98 LEU A C 1
ATOM 704 O O . LEU A 1 98 ? -9.343 -4.433 13.719 1.00 83.75 98 LEU A O 1
ATOM 708 N N . ARG A 1 99 ? -10.152 -4.873 11.663 1.00 84.69 99 ARG A N 1
ATOM 709 C CA . ARG A 1 99 ? -11.459 -5.370 12.104 1.00 84.69 99 ARG A CA 1
ATOM 710 C C . ARG A 1 99 ? -11.344 -6.642 12.940 1.00 84.69 99 ARG A C 1
ATOM 712 O O . ARG A 1 99 ? -11.989 -6.766 13.973 1.00 84.69 99 ARG A O 1
ATOM 719 N N . ALA A 1 100 ? -10.608 -7.627 12.433 1.00 82.81 100 ALA A N 1
ATOM 720 C CA . ALA A 1 100 ? -10.577 -8.970 13.009 1.00 82.81 100 ALA A CA 1
ATOM 721 C C . ALA A 1 100 ? -9.383 -9.203 13.947 1.00 82.81 100 ALA A C 1
ATOM 723 O O . ALA A 1 100 ? -9.206 -10.319 14.435 1.00 82.81 100 ALA A O 1
ATOM 724 N N . ASP A 1 101 ? -8.538 -8.185 14.124 1.00 83.06 101 ASP A N 1
ATOM 725 C CA . ASP A 1 101 ? -7.274 -8.224 14.864 1.00 83.06 101 ASP A CA 1
ATOM 726 C C . ASP A 1 101 ? -6.391 -9.440 14.510 1.00 83.06 101 ASP A C 1
ATOM 728 O O . ASP A 1 101 ? -5.743 -10.072 15.346 1.00 83.06 101 ASP A O 1
ATOM 732 N N . SER A 1 102 ? -6.400 -9.827 13.229 1.00 84.12 102 SER A N 1
ATOM 733 C CA . SER A 1 102 ? -5.807 -11.081 12.761 1.00 84.12 102 SER A CA 1
ATOM 734 C C . SER A 1 102 ? -5.171 -10.938 11.387 1.00 84.12 102 SER A C 1
ATOM 736 O O . SER A 1 102 ? -5.796 -10.477 10.433 1.00 84.12 102 SER A O 1
ATOM 738 N N . ILE A 1 103 ? -3.930 -11.424 11.257 1.00 82.62 103 ILE A N 1
ATOM 739 C CA . ILE A 1 103 ? -3.179 -11.451 9.988 1.00 82.62 103 ILE A CA 1
ATOM 740 C C . ILE A 1 103 ? -3.960 -12.210 8.907 1.00 82.62 103 ILE A C 1
ATOM 742 O O . ILE A 1 103 ? -3.959 -11.797 7.750 1.00 82.62 103 ILE A O 1
ATOM 746 N N . ALA A 1 104 ? -4.645 -13.299 9.276 1.00 82.38 104 ALA A N 1
ATOM 747 C CA . ALA A 1 104 ? -5.386 -14.129 8.329 1.00 82.38 104 ALA A CA 1
ATOM 748 C C . ALA A 1 104 ? -6.550 -13.369 7.674 1.00 82.38 104 ALA A C 1
ATOM 750 O O . ALA A 1 104 ? -6.805 -13.553 6.487 1.00 82.38 104 ALA A O 1
ATOM 751 N N . ALA A 1 105 ? -7.199 -12.467 8.415 1.00 81.69 105 ALA A N 1
ATOM 752 C CA . ALA A 1 105 ? -8.288 -11.648 7.890 1.00 81.69 105 ALA A CA 1
ATOM 753 C C . ALA A 1 105 ? -7.815 -10.656 6.816 1.00 81.69 105 ALA A C 1
ATOM 755 O O . ALA A 1 105 ? -8.570 -10.316 5.908 1.00 81.69 105 ALA A O 1
ATOM 756 N N . GLY A 1 106 ? -6.540 -10.254 6.850 1.00 75.38 106 GLY A N 1
ATOM 757 C CA . GLY A 1 106 ? -5.914 -9.460 5.788 1.00 75.38 106 GLY A CA 1
ATOM 758 C C . GLY A 1 106 ? -5.860 -10.167 4.425 1.00 75.38 106 GLY A C 1
ATOM 759 O O . GLY A 1 106 ? -5.639 -9.511 3.409 1.00 75.38 106 GLY A O 1
ATOM 760 N N . PHE A 1 107 ? -6.069 -11.487 4.384 1.00 87.81 107 PHE A N 1
ATOM 761 C CA . PHE A 1 107 ? -6.057 -12.317 3.174 1.00 87.81 107 PHE A CA 1
ATOM 762 C C . PHE A 1 107 ? -7.424 -12.935 2.845 1.00 87.81 107 PHE A C 1
ATOM 764 O O . PHE A 1 107 ? -7.504 -13.826 1.997 1.00 87.81 107 PHE A O 1
ATOM 771 N N . ASP A 1 108 ? -8.496 -12.482 3.498 1.00 87.44 108 ASP A N 1
ATOM 772 C CA . ASP A 1 108 ? -9.842 -12.976 3.229 1.00 87.44 108 ASP A CA 1
ATOM 773 C C . ASP A 1 108 ? -10.302 -12.563 1.823 1.00 87.44 108 ASP A C 1
ATOM 775 O O . ASP A 1 108 ? -10.588 -11.398 1.543 1.00 87.44 108 ASP A O 1
ATOM 779 N N . ARG A 1 109 ? -10.359 -13.538 0.912 1.00 87.25 109 ARG A N 1
ATOM 780 C CA . ARG A 1 109 ? -10.673 -13.303 -0.500 1.00 87.25 109 ARG A CA 1
ATOM 781 C C . ARG A 1 109 ? -12.085 -12.758 -0.704 1.00 87.25 109 ARG A C 1
ATOM 783 O O . ARG A 1 109 ? -12.287 -11.971 -1.633 1.00 87.25 109 ARG A O 1
ATOM 790 N N . ASP A 1 110 ? -13.036 -13.166 0.125 1.00 86.25 110 ASP A N 1
ATOM 791 C CA . ASP A 1 110 ? -14.433 -12.782 -0.053 1.00 86.25 110 ASP A CA 1
ATOM 792 C C . ASP A 1 110 ? -14.605 -11.303 0.298 1.00 86.25 110 ASP A C 1
ATOM 794 O O . ASP A 1 110 ? -15.176 -10.546 -0.487 1.00 86.25 110 ASP A O 1
ATOM 798 N N . VAL A 1 111 ? -13.978 -10.847 1.388 1.00 82.19 111 VAL A N 1
ATOM 799 C CA . VAL A 1 111 ? -13.936 -9.422 1.763 1.00 82.19 111 VAL A CA 1
ATOM 800 C C . VAL A 1 111 ? -13.142 -8.601 0.742 1.00 82.19 111 VAL A C 1
ATOM 802 O O . VAL A 1 111 ? -13.571 -7.523 0.335 1.00 82.19 111 VAL A O 1
ATOM 805 N N . LEU A 1 112 ? -11.998 -9.109 0.270 1.00 84.25 112 LEU A N 1
ATOM 806 C CA . LEU A 1 112 ? -11.155 -8.391 -0.695 1.00 84.25 112 LEU A CA 1
ATOM 807 C C . LEU A 1 112 ? -11.857 -8.152 -2.031 1.00 84.25 112 LEU A C 1
ATOM 809 O O . LEU A 1 112 ? -11.654 -7.112 -2.656 1.00 84.25 112 LEU A O 1
ATOM 813 N N . THR A 1 113 ? -12.655 -9.114 -2.489 1.00 84.31 113 THR A N 1
ATOM 814 C CA . THR A 1 113 ? -13.359 -9.003 -3.770 1.00 84.31 113 THR A CA 1
ATOM 815 C C . THR A 1 113 ? -14.643 -8.193 -3.655 1.00 84.31 113 THR A C 1
ATOM 817 O O . THR A 1 113 ? -14.863 -7.332 -4.503 1.00 84.31 113 THR A O 1
ATOM 820 N N . SER A 1 114 ? -15.448 -8.398 -2.612 1.00 84.81 114 SER A N 1
ATOM 821 C CA . SER A 1 114 ? -16.690 -7.642 -2.385 1.00 84.81 114 SER A CA 1
ATOM 822 C C . SER A 1 114 ? -16.410 -6.162 -2.097 1.00 84.81 114 SER A C 1
ATOM 824 O O . SER A 1 114 ? -16.769 -5.290 -2.887 1.00 84.81 114 SER A O 1
ATOM 826 N N . VAL A 1 115 ? -15.643 -5.868 -1.045 1.00 82.38 115 VAL A N 1
ATOM 827 C CA . VAL A 1 115 ? -15.340 -4.492 -0.624 1.00 82.38 115 VAL A CA 1
ATOM 828 C C . VAL A 1 115 ? -14.386 -3.813 -1.604 1.00 82.38 115 VAL A C 1
ATOM 830 O O . VAL A 1 115 ? -14.558 -2.642 -1.930 1.00 82.38 115 VAL A O 1
ATOM 833 N N . GLY A 1 116 ? -13.399 -4.537 -2.142 1.00 78.19 116 GLY A N 1
ATOM 834 C CA . GLY A 1 116 ? -12.437 -3.968 -3.093 1.00 78.19 116 GLY A CA 1
ATOM 835 C C . GLY A 1 116 ? -13.028 -3.595 -4.453 1.00 78.19 116 GLY A C 1
ATOM 836 O O . GLY A 1 116 ? -12.450 -2.764 -5.154 1.00 78.19 116 GLY A O 1
ATOM 837 N N . THR A 1 117 ? -14.174 -4.169 -4.835 1.00 85.69 117 THR A N 1
ATOM 838 C CA . THR A 1 117 ? -14.891 -3.789 -6.067 1.00 85.69 117 THR A CA 1
ATOM 839 C C . THR A 1 117 ? -16.043 -2.816 -5.822 1.00 85.69 117 THR A C 1
ATOM 841 O O . THR A 1 117 ? -16.602 -2.286 -6.786 1.00 85.69 117 THR A O 1
ATOM 844 N N . ASN A 1 118 ? -16.354 -2.511 -4.558 1.00 88.50 118 ASN A N 1
ATOM 845 C CA . ASN A 1 118 ? -17.372 -1.536 -4.203 1.00 88.50 118 ASN A CA 1
ATOM 846 C C . ASN A 1 118 ? -16.943 -0.115 -4.640 1.00 88.50 118 ASN A C 1
ATOM 848 O O . ASN A 1 118 ? -15.801 0.324 -4.456 1.00 88.50 118 ASN A O 1
ATOM 852 N N . ARG A 1 119 ? -17.884 0.627 -5.239 1.00 86.88 119 ARG A N 1
ATOM 853 C CA . ARG A 1 119 ? -17.677 1.994 -5.740 1.00 86.88 119 ARG A CA 1
ATOM 854 C C . ARG A 1 119 ? -17.223 2.956 -4.640 1.00 86.88 119 ARG A C 1
ATOM 856 O O . ARG A 1 119 ? -16.387 3.818 -4.913 1.00 86.88 119 ARG A O 1
ATOM 863 N N . THR A 1 120 ? -17.759 2.813 -3.435 1.00 88.06 120 THR A N 1
ATOM 864 C CA . THR A 1 120 ? -17.442 3.626 -2.258 1.00 88.06 120 THR A CA 1
ATOM 865 C C . THR A 1 120 ? -15.975 3.448 -1.865 1.00 88.06 120 THR A C 1
ATOM 867 O O . THR A 1 120 ? -15.238 4.431 -1.736 1.00 88.06 120 THR A O 1
ATOM 870 N N . MET A 1 121 ? -15.492 2.202 -1.846 1.00 87.00 121 MET A N 1
ATOM 871 C CA . MET A 1 121 ? -14.085 1.899 -1.582 1.00 87.00 121 MET A CA 1
ATOM 872 C C . MET 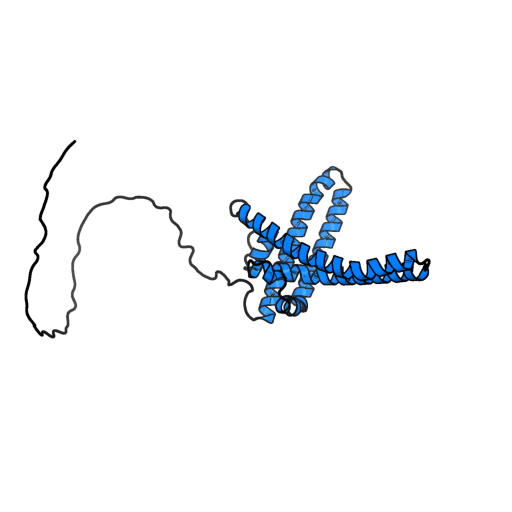A 1 121 ? -13.161 2.427 -2.686 1.00 87.00 121 MET A C 1
ATOM 874 O O . MET A 1 121 ? -12.138 3.058 -2.412 1.00 87.00 121 MET A O 1
ATOM 878 N N . LEU A 1 122 ? -13.531 2.234 -3.956 1.00 87.00 122 LEU A N 1
ATOM 879 C CA . LEU A 1 122 ? -12.763 2.763 -5.088 1.00 87.00 122 LEU A CA 1
ATOM 880 C C . LEU A 1 122 ? -12.661 4.293 -5.042 1.00 87.00 122 LEU A C 1
ATOM 882 O O . LEU A 1 122 ? -11.609 4.856 -5.351 1.00 87.00 122 LEU A O 1
ATOM 886 N N . MET A 1 123 ? -13.724 4.977 -4.618 1.00 88.50 123 MET A N 1
ATOM 887 C CA . MET A 1 123 ? -13.715 6.426 -4.443 1.00 88.50 123 MET A CA 1
ATOM 888 C C . MET A 1 123 ? -12.774 6.851 -3.310 1.00 88.50 123 MET A C 1
ATOM 890 O O . MET A 1 123 ? -12.015 7.805 -3.483 1.00 88.50 123 MET A O 1
ATOM 894 N N . ALA A 1 124 ? -12.745 6.115 -2.199 1.00 86.62 124 ALA A N 1
ATOM 895 C CA . ALA A 1 124 ? -11.797 6.357 -1.116 1.00 86.62 124 ALA A CA 1
ATOM 896 C C . ALA A 1 124 ? -10.337 6.175 -1.563 1.00 86.62 124 ALA A C 1
ATOM 898 O O . ALA A 1 124 ? -9.482 7.001 -1.240 1.00 86.62 124 ALA A O 1
ATOM 899 N N . VAL A 1 125 ? -10.042 5.163 -2.384 1.00 88.81 125 VAL A N 1
ATOM 900 C CA . VAL A 1 125 ? -8.705 4.975 -2.975 1.00 88.81 125 VAL A CA 1
ATOM 901 C C . VAL A 1 125 ? -8.313 6.168 -3.856 1.00 88.81 125 VAL A C 1
ATOM 903 O O . VAL A 1 125 ? -7.196 6.677 -3.747 1.00 88.81 125 VAL A O 1
ATOM 906 N N . VAL A 1 126 ? -9.232 6.671 -4.686 1.00 90.38 126 VAL A N 1
ATOM 907 C CA . VAL A 1 126 ? -8.995 7.870 -5.511 1.00 90.38 126 VAL A CA 1
ATOM 908 C C . VAL A 1 126 ? -8.770 9.112 -4.643 1.00 90.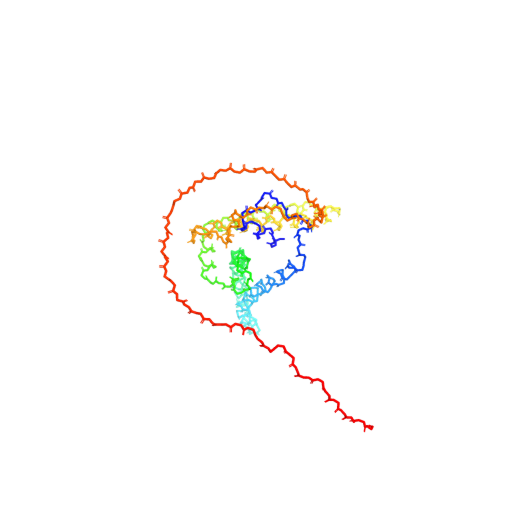38 126 VAL A C 1
ATOM 910 O O . VAL A 1 126 ? -7.877 9.911 -4.930 1.00 90.38 126 VAL A O 1
ATOM 913 N N . MET A 1 127 ? -9.523 9.268 -3.554 1.00 90.62 127 MET A N 1
ATOM 914 C CA . MET A 1 127 ? -9.333 10.371 -2.609 1.00 90.62 127 MET A CA 1
ATOM 915 C C . MET A 1 127 ? -7.976 10.294 -1.907 1.00 90.62 127 MET A C 1
ATOM 917 O O . MET A 1 127 ? -7.270 11.298 -1.820 1.00 90.62 127 MET A O 1
ATOM 921 N N . ALA A 1 128 ? -7.552 9.107 -1.478 1.00 88.31 128 ALA A N 1
ATOM 922 C CA . ALA A 1 128 ? -6.220 8.897 -0.924 1.00 88.31 128 ALA A CA 1
ATOM 923 C C . ALA A 1 128 ? -5.113 9.213 -1.939 1.00 88.31 128 ALA A C 1
ATOM 925 O O . ALA A 1 128 ? -4.089 9.801 -1.585 1.00 88.31 128 ALA A O 1
ATOM 926 N N . PHE A 1 129 ? -5.328 8.888 -3.215 1.00 91.38 129 PHE A N 1
ATOM 927 C CA . PHE A 1 129 ? -4.416 9.278 -4.284 1.00 91.38 129 PHE A CA 1
ATOM 928 C C . PHE A 1 129 ? -4.331 10.806 -4.437 1.00 91.38 129 PHE A C 1
ATOM 930 O O . PHE A 1 129 ? -3.234 11.350 -4.567 1.00 91.38 129 PHE A O 1
ATOM 937 N N . ALA A 1 130 ? -5.455 11.522 -4.334 1.00 92.12 130 ALA A N 1
ATOM 938 C CA . ALA A 1 130 ? -5.464 12.985 -4.332 1.00 92.12 130 ALA A CA 1
ATOM 939 C C . ALA A 1 130 ? -4.692 13.570 -3.133 1.00 92.12 130 ALA A C 1
ATOM 941 O O . ALA A 1 130 ? -3.891 14.490 -3.310 1.00 92.12 130 ALA A O 1
ATOM 942 N N . VAL A 1 131 ? -4.860 13.002 -1.933 1.00 92.00 131 VAL A N 1
ATOM 943 C CA . VAL A 1 131 ? -4.075 13.384 -0.745 1.00 92.00 131 VAL A CA 1
ATOM 944 C C . VAL A 1 131 ? -2.582 13.160 -0.989 1.00 92.00 131 VAL A C 1
ATOM 946 O O . VAL A 1 131 ? -1.776 14.043 -0.702 1.00 92.00 131 VAL A O 1
ATOM 949 N N . ASN A 1 132 ? -2.203 12.024 -1.580 1.00 92.69 132 ASN A N 1
ATOM 950 C CA . ASN A 1 132 ? -0.811 11.729 -1.916 1.00 92.69 132 ASN A CA 1
ATOM 951 C C . ASN A 1 132 ? -0.216 12.787 -2.865 1.00 92.69 132 ASN A C 1
ATOM 953 O O . ASN A 1 132 ? 0.872 13.300 -2.607 1.00 92.69 132 ASN A O 1
ATOM 957 N N . ILE A 1 133 ? -0.956 13.207 -3.898 1.00 94.31 133 ILE A N 1
ATOM 958 C CA . ILE A 1 133 ? -0.522 14.289 -4.798 1.00 94.31 133 ILE A CA 1
ATOM 959 C C . ILE A 1 133 ? -0.273 15.588 -4.022 1.00 94.31 133 ILE A C 1
ATOM 961 O O . ILE A 1 133 ? 0.771 16.216 -4.201 1.00 94.31 133 ILE A O 1
ATOM 965 N N . ILE A 1 134 ? -1.193 15.985 -3.137 1.00 94.50 134 ILE A N 1
ATOM 966 C CA . ILE A 1 134 ? -1.057 17.211 -2.332 1.00 94.50 134 ILE A CA 1
ATOM 967 C C . ILE A 1 134 ? 0.201 17.144 -1.457 1.00 94.50 134 ILE A C 1
ATOM 969 O O . ILE A 1 134 ? 0.991 18.090 -1.420 1.00 94.50 134 ILE A O 1
ATOM 973 N N . VAL A 1 135 ? 0.421 16.007 -0.796 1.00 93.94 135 VAL A N 1
ATOM 974 C CA . VAL A 1 135 ? 1.598 15.761 0.049 1.00 93.94 135 VAL A CA 1
ATOM 975 C C . VAL A 1 135 ? 2.879 15.781 -0.779 1.00 93.94 135 VAL A C 1
ATOM 977 O O . VAL A 1 135 ? 3.875 16.352 -0.340 1.00 93.94 135 VAL A O 1
ATOM 980 N N . SER A 1 136 ? 2.865 15.210 -1.984 1.00 94.00 136 SER A N 1
ATOM 981 C CA . SER A 1 136 ? 4.008 15.186 -2.902 1.00 94.00 136 SER A CA 1
ATOM 982 C C . SER A 1 136 ? 4.390 16.587 -3.389 1.00 94.00 136 SER A C 1
ATOM 984 O O . SER A 1 136 ? 5.567 16.962 -3.364 1.00 94.00 136 SER A O 1
ATOM 986 N N . ILE A 1 137 ? 3.395 17.404 -3.751 1.00 94.75 137 ILE A N 1
ATOM 987 C CA . ILE A 1 137 ? 3.596 18.811 -4.120 1.00 94.75 137 ILE A CA 1
ATOM 988 C C . ILE A 1 137 ? 4.174 19.578 -2.930 1.00 94.75 137 ILE A C 1
ATOM 990 O O . ILE A 1 137 ? 5.210 20.229 -3.067 1.00 94.75 137 ILE A O 1
ATOM 994 N N . GLY A 1 138 ? 3.553 19.463 -1.753 1.00 93.31 138 GLY A N 1
ATOM 995 C CA . GLY A 1 138 ? 4.041 20.110 -0.537 1.00 93.31 138 GLY A CA 1
ATOM 996 C C . GLY A 1 138 ? 5.469 19.683 -0.192 1.00 93.31 138 GLY A C 1
ATOM 997 O O . GLY A 1 138 ? 6.314 20.531 0.071 1.00 93.31 138 GLY A O 1
ATOM 998 N N . SER A 1 139 ? 5.779 18.390 -0.297 1.00 92.50 139 SER A N 1
ATOM 999 C CA . SER A 1 139 ? 7.120 17.851 -0.037 1.00 92.50 139 SER A CA 1
ATOM 1000 C C . SER A 1 139 ? 8.155 18.401 -1.014 1.00 92.50 139 SER A C 1
ATOM 1002 O O . SER A 1 139 ? 9.262 18.740 -0.606 1.00 92.50 139 SER A O 1
ATOM 1004 N N . THR A 1 140 ? 7.790 18.549 -2.290 1.00 93.44 140 THR A N 1
ATOM 1005 C CA . THR A 1 140 ? 8.661 19.133 -3.317 1.00 93.44 140 THR A CA 1
ATOM 1006 C C . THR A 1 140 ? 8.932 20.608 -3.030 1.00 93.44 140 THR A C 1
ATOM 1008 O O . THR A 1 140 ? 10.082 21.035 -3.075 1.00 93.44 140 THR A O 1
ATOM 1011 N N . LEU A 1 141 ? 7.900 21.383 -2.678 1.00 93.75 141 LEU A N 1
ATOM 1012 C CA . LEU A 1 141 ? 8.040 22.799 -2.320 1.00 93.75 141 LEU A CA 1
ATOM 1013 C C . LEU A 1 141 ? 8.913 22.989 -1.073 1.00 93.75 141 LEU A C 1
ATOM 1015 O O . LEU A 1 141 ? 9.802 23.838 -1.061 1.00 93.75 141 LEU A O 1
ATOM 1019 N N . LEU A 1 142 ? 8.690 22.172 -0.042 1.00 91.62 142 LEU A N 1
ATOM 1020 C CA . LEU A 1 142 ? 9.492 22.172 1.180 1.00 91.62 142 LEU A CA 1
ATOM 1021 C C . LEU A 1 142 ? 10.947 21.774 0.890 1.00 91.62 142 LEU A C 1
ATOM 1023 O O . LEU A 1 142 ? 11.872 22.418 1.391 1.00 91.62 142 LEU A O 1
ATOM 1027 N N . GLY A 1 143 ? 11.149 20.767 0.038 1.00 90.75 143 GLY A N 1
ATOM 1028 C CA . GLY A 1 143 ? 12.457 20.225 -0.322 1.00 90.75 143 GLY A CA 1
ATOM 1029 C C . GLY A 1 143 ? 13.372 21.182 -1.091 1.00 90.75 143 GLY A C 1
ATOM 1030 O O . GLY A 1 143 ? 14.576 20.949 -1.135 1.00 90.75 143 GLY A O 1
ATOM 1031 N N . ILE A 1 144 ? 12.846 22.283 -1.643 1.00 93.31 144 ILE A N 1
ATOM 1032 C CA . ILE A 1 144 ? 13.662 23.336 -2.278 1.00 93.31 144 ILE A CA 1
ATOM 1033 C C . ILE A 1 144 ? 14.561 24.042 -1.250 1.00 93.31 144 ILE A C 1
ATOM 1035 O O . ILE A 1 144 ? 15.635 24.537 -1.590 1.00 93.31 144 ILE A O 1
ATOM 1039 N N . THR A 1 145 ? 14.141 24.096 0.016 1.00 92.94 145 THR A N 1
ATOM 1040 C CA . THR A 1 145 ? 14.882 24.782 1.081 1.00 92.94 145 THR A CA 1
ATOM 1041 C C . THR A 1 145 ? 15.495 23.778 2.052 1.00 92.94 145 THR A C 1
ATOM 1043 O O . THR A 1 145 ? 14.859 22.790 2.405 1.00 92.94 145 THR A O 1
ATOM 1046 N N . LEU A 1 146 ? 16.705 24.049 2.555 1.00 90.62 146 LEU A N 1
ATOM 1047 C CA . LEU A 1 146 ? 17.354 23.167 3.537 1.00 90.62 146 LEU A CA 1
ATOM 1048 C C . LEU A 1 146 ? 16.515 23.023 4.819 1.00 90.62 146 LEU A C 1
ATOM 1050 O O . LEU A 1 146 ? 16.405 21.931 5.360 1.00 90.62 146 LEU A O 1
ATOM 1054 N N . ILE A 1 147 ? 15.889 24.114 5.278 1.00 90.69 147 ILE A N 1
ATOM 1055 C CA . ILE A 1 147 ? 14.999 24.106 6.451 1.00 90.69 147 ILE A CA 1
ATOM 1056 C C . ILE A 1 147 ? 13.701 23.351 6.143 1.00 90.69 147 ILE A C 1
ATOM 1058 O O . ILE A 1 147 ? 13.274 22.520 6.939 1.00 90.69 147 ILE A O 1
ATOM 1062 N N . GLY A 1 148 ? 13.086 23.592 4.982 1.00 89.38 148 GLY A N 1
ATOM 1063 C CA . GLY A 1 148 ? 11.871 22.888 4.574 1.00 89.38 148 GLY A CA 1
ATOM 1064 C C . GLY A 1 148 ? 12.098 21.391 4.370 1.00 89.38 148 GLY A C 1
ATOM 1065 O O . GLY A 1 148 ? 11.213 20.606 4.694 1.00 89.38 148 GLY A O 1
ATOM 1066 N N . TYR A 1 149 ? 13.297 20.969 3.962 1.00 92.19 149 TYR A N 1
ATOM 1067 C CA . TYR A 1 149 ? 13.654 19.553 3.872 1.00 92.19 149 TYR A CA 1
ATOM 1068 C C . TYR A 1 149 ? 13.501 18.823 5.219 1.00 92.19 149 TYR A C 1
ATOM 1070 O O . TYR A 1 149 ? 13.025 17.691 5.251 1.00 92.19 149 TYR A O 1
ATOM 1078 N N . PHE A 1 150 ? 13.793 19.482 6.349 1.00 93.19 150 PHE A N 1
ATOM 1079 C CA . PHE A 1 150 ? 13.530 18.917 7.683 1.00 93.19 150 PHE A CA 1
ATOM 1080 C C . PHE A 1 150 ? 12.037 18.820 8.023 1.00 93.19 150 PHE A C 1
ATOM 1082 O O . PHE A 1 150 ? 11.657 17.995 8.850 1.00 93.19 150 PHE A O 1
ATOM 1089 N N . ALA A 1 151 ? 11.182 19.624 7.387 1.00 91.38 151 ALA A N 1
ATOM 1090 C CA . ALA A 1 151 ? 9.732 19.575 7.567 1.00 91.38 151 ALA A CA 1
ATOM 1091 C C . ALA A 1 151 ? 9.045 18.508 6.686 1.00 91.38 151 ALA A C 1
ATOM 1093 O O . ALA A 1 151 ? 7.931 18.089 6.999 1.00 91.38 151 ALA A O 1
ATOM 1094 N N . VAL A 1 152 ? 9.707 18.013 5.630 1.00 92.69 152 VAL A N 1
ATOM 1095 C CA . VAL A 1 152 ? 9.201 16.930 4.762 1.00 92.69 152 VAL A CA 1
ATOM 1096 C C . VAL A 1 152 ? 8.756 15.681 5.538 1.00 92.69 152 VAL A C 1
ATOM 1098 O O . VAL A 1 152 ? 7.637 15.235 5.293 1.00 92.69 152 VAL A O 1
ATOM 1101 N N . PRO A 1 153 ? 9.530 15.106 6.483 1.00 91.50 153 PRO A N 1
ATOM 1102 C CA . PRO A 1 153 ? 9.080 13.926 7.228 1.00 91.50 153 PRO A CA 1
ATOM 1103 C C . PRO A 1 153 ? 7.811 14.179 8.057 1.00 91.50 153 PRO A C 1
ATOM 1105 O O . PRO A 1 153 ? 6.963 13.294 8.155 1.00 91.50 153 PRO A O 1
ATOM 1108 N N . PHE A 1 154 ? 7.633 15.385 8.604 1.00 91.31 154 PHE A N 1
ATOM 1109 C CA . PHE A 1 154 ? 6.419 15.750 9.341 1.00 91.31 154 PHE A CA 1
ATOM 1110 C C . PHE A 1 154 ? 5.212 15.867 8.409 1.00 91.31 154 PHE A C 1
ATOM 1112 O O . PHE A 1 154 ? 4.142 15.339 8.709 1.00 91.31 154 PHE A O 1
ATOM 1119 N N . LEU A 1 155 ? 5.391 16.504 7.249 1.00 92.69 155 LEU A N 1
ATOM 1120 C CA . LEU A 1 155 ? 4.343 16.587 6.234 1.00 92.69 155 LEU A CA 1
ATOM 1121 C C . LEU A 1 155 ? 3.969 15.198 5.703 1.00 92.69 155 LEU A C 1
ATOM 1123 O O . LEU A 1 155 ? 2.788 14.900 5.542 1.00 92.69 155 LEU A O 1
ATOM 1127 N N . ALA A 1 156 ? 4.961 14.334 5.481 1.00 90.50 156 ALA A N 1
ATOM 1128 C CA . ALA A 1 156 ? 4.742 12.952 5.084 1.00 90.50 156 ALA A CA 1
ATOM 1129 C C . ALA A 1 156 ? 3.945 12.193 6.152 1.00 90.50 156 ALA A C 1
ATOM 1131 O O . ALA A 1 156 ? 2.984 11.513 5.813 1.00 90.50 156 ALA A O 1
ATOM 1132 N N . PHE A 1 157 ? 4.273 12.353 7.436 1.00 87.62 157 PHE A N 1
ATOM 1133 C CA . PHE A 1 157 ? 3.522 11.732 8.528 1.00 87.62 157 PHE A CA 1
ATOM 1134 C C . PHE A 1 157 ? 2.046 12.164 8.555 1.00 87.62 157 PHE A C 1
ATOM 1136 O O . PHE A 1 157 ? 1.157 11.314 8.662 1.00 87.62 157 PHE A O 1
ATOM 1143 N N . ILE A 1 158 ? 1.775 13.467 8.412 1.00 88.62 158 ILE A N 1
ATOM 1144 C CA . ILE A 1 158 ? 0.406 14.009 8.346 1.00 88.62 158 ILE A CA 1
ATOM 1145 C C . ILE A 1 158 ? -0.318 13.462 7.112 1.00 88.62 158 ILE A C 1
ATOM 1147 O O . ILE A 1 158 ? -1.441 12.974 7.214 1.00 88.62 158 ILE A O 1
ATOM 1151 N N . GLY A 1 159 ? 0.348 13.483 5.959 1.00 88.44 159 GLY A N 1
ATOM 1152 C CA . GLY A 1 159 ? -0.179 12.973 4.700 1.00 88.44 159 GLY A CA 1
ATOM 1153 C C . GLY A 1 159 ? -0.563 11.499 4.755 1.00 88.44 159 GLY A C 1
ATOM 1154 O O . GLY A 1 159 ? -1.667 11.127 4.370 1.00 88.44 159 GLY A O 1
ATOM 1155 N N . GLN A 1 160 ? 0.326 10.663 5.286 1.00 88.75 160 GLN A N 1
ATOM 1156 C CA . GLN A 1 160 ? 0.078 9.232 5.454 1.00 88.75 160 GLN A CA 1
ATOM 1157 C C . GLN A 1 160 ? -1.035 8.956 6.476 1.00 88.75 160 GLN A C 1
ATOM 1159 O O . GLN A 1 160 ? -1.838 8.049 6.280 1.00 88.75 160 GLN A O 1
ATOM 1164 N N . SER A 1 161 ? -1.144 9.768 7.532 1.00 86.31 161 SER A N 1
ATOM 1165 C CA . SER A 1 161 ? -2.253 9.663 8.491 1.00 86.31 161 SER A CA 1
ATOM 1166 C C . SER A 1 161 ? -3.598 10.024 7.853 1.00 86.31 161 SER A C 1
ATOM 1168 O O . SER A 1 161 ? -4.581 9.325 8.078 1.00 86.31 161 SER A O 1
ATOM 1170 N N . ALA A 1 162 ? -3.636 11.055 7.004 1.00 87.25 162 ALA A N 1
ATOM 1171 C CA . ALA A 1 162 ? -4.832 11.429 6.251 1.00 87.25 162 ALA A CA 1
ATOM 1172 C C . ALA A 1 162 ? -5.237 10.357 5.224 1.00 87.25 162 ALA A C 1
ATOM 1174 O O . ALA A 1 162 ? -6.419 10.063 5.081 1.00 87.25 162 ALA A O 1
ATOM 1175 N N . ILE A 1 163 ? -4.270 9.729 4.548 1.00 88.00 163 ILE A N 1
ATOM 1176 C CA . ILE A 1 163 ? -4.527 8.593 3.648 1.00 88.00 163 ILE A CA 1
ATOM 1177 C C . ILE A 1 163 ? -5.172 7.432 4.415 1.00 88.00 163 ILE A C 1
ATOM 1179 O O . ILE A 1 163 ? -6.195 6.913 3.980 1.00 88.00 163 ILE A O 1
ATOM 1183 N N . MET A 1 164 ? -4.622 7.075 5.579 1.00 85.75 164 MET A N 1
ATOM 1184 C CA . MET A 1 164 ? -5.174 6.016 6.431 1.00 85.75 164 MET A CA 1
ATOM 1185 C C . MET A 1 164 ? -6.575 6.342 6.954 1.00 85.75 164 MET A C 1
ATOM 1187 O O . MET A 1 164 ? -7.416 5.452 7.021 1.00 85.75 164 MET A O 1
ATOM 1191 N N . TYR A 1 165 ? -6.848 7.608 7.279 1.00 85.69 165 TYR A N 1
ATOM 1192 C CA . TYR A 1 165 ? -8.191 8.065 7.639 1.00 85.69 165 TYR A CA 1
ATOM 1193 C C . TYR A 1 165 ? -9.183 7.872 6.484 1.00 85.69 165 TYR A C 1
ATOM 1195 O O . TYR A 1 165 ? -10.230 7.259 6.665 1.00 85.69 165 TYR A O 1
ATOM 1203 N N . VAL A 1 166 ? -8.825 8.330 5.277 1.00 87.44 166 VAL A N 1
ATOM 1204 C CA . VAL A 1 166 ? -9.664 8.175 4.077 1.00 87.44 166 VAL A CA 1
ATOM 1205 C C . VAL A 1 166 ? -9.918 6.698 3.769 1.00 87.44 166 VAL A C 1
ATOM 1207 O O . VAL A 1 166 ? -11.040 6.331 3.428 1.00 87.44 166 VAL A O 1
ATOM 1210 N N . TRP A 1 167 ? -8.902 5.844 3.911 1.00 88.06 167 TRP A N 1
ATOM 1211 C CA . TRP A 1 167 ? -9.057 4.397 3.758 1.00 88.06 167 TRP A CA 1
ATOM 1212 C C . TRP A 1 167 ? -9.958 3.786 4.829 1.00 88.06 167 TRP A C 1
ATOM 1214 O O . TRP A 1 167 ? -10.769 2.930 4.498 1.00 88.06 167 TRP A O 1
ATOM 1224 N N . GLY A 1 168 ? -9.841 4.229 6.082 1.00 82.69 168 GLY A N 1
ATOM 1225 C CA . GLY A 1 168 ? -10.678 3.770 7.189 1.00 82.69 168 GLY A CA 1
ATOM 1226 C C . GLY A 1 168 ? -12.154 4.087 6.977 1.00 82.69 168 GLY A C 1
ATOM 1227 O O . GLY A 1 168 ? -12.969 3.170 7.004 1.00 82.69 168 GLY A O 1
ATOM 1228 N N . CYS A 1 169 ? -12.490 5.348 6.686 1.00 85.19 169 CYS A N 1
ATOM 1229 C CA . CYS A 1 169 ? -13.872 5.749 6.399 1.00 85.19 169 CYS A CA 1
ATOM 1230 C C . CYS A 1 169 ? -14.413 5.044 5.150 1.00 85.19 169 CYS A C 1
ATOM 1232 O O . CYS A 1 169 ? -15.493 4.471 5.180 1.00 85.19 169 CYS A O 1
ATOM 1234 N N . GLY A 1 170 ? -13.629 5.014 4.068 1.00 84.31 170 GLY A N 1
ATOM 1235 C CA . GLY A 1 170 ? -14.039 4.358 2.828 1.00 84.31 170 GLY A CA 1
ATOM 1236 C C . GLY A 1 170 ? -14.295 2.863 2.976 1.00 84.31 170 GLY A C 1
ATOM 1237 O O . GLY A 1 170 ? -15.228 2.340 2.372 1.00 84.31 170 GLY A O 1
ATOM 1238 N N . PHE A 1 171 ? -13.481 2.178 3.782 1.00 85.38 171 PHE A N 1
ATOM 1239 C CA . PHE A 1 171 ? -13.699 0.775 4.109 1.00 85.38 171 PHE A CA 1
ATOM 1240 C C . PHE A 1 171 ? -14.933 0.596 4.991 1.00 85.38 171 PHE A C 1
ATOM 1242 O O . PHE A 1 171 ? -15.699 -0.324 4.736 1.00 85.38 171 PHE A O 1
ATOM 1249 N N . ALA A 1 172 ? -15.135 1.448 6.002 1.00 84.25 172 ALA A N 1
ATOM 1250 C CA . ALA A 1 172 ? -16.299 1.362 6.878 1.00 84.25 172 ALA A CA 1
ATOM 1251 C C . ALA A 1 172 ? -17.609 1.514 6.100 1.00 84.25 172 ALA A C 1
ATOM 1253 O O . ALA A 1 172 ? -18.460 0.630 6.181 1.00 84.25 172 ALA A O 1
ATOM 1254 N N . ASP A 1 173 ? -17.706 2.554 5.272 1.00 85.75 173 ASP A N 1
ATOM 1255 C CA . ASP A 1 173 ? -18.887 2.828 4.454 1.00 85.75 173 ASP A CA 1
ATOM 1256 C C . ASP A 1 173 ? -19.143 1.698 3.442 1.00 85.75 173 ASP A C 1
ATOM 1258 O O . ASP A 1 173 ? -20.268 1.226 3.288 1.00 85.75 173 ASP A O 1
ATOM 1262 N N . ALA A 1 174 ? -18.093 1.222 2.760 1.00 83.00 174 ALA A N 1
ATOM 1263 C CA . ALA A 1 174 ? -18.217 0.137 1.785 1.00 83.00 174 ALA A CA 1
ATOM 1264 C C . ALA A 1 174 ? -18.572 -1.208 2.438 1.00 83.00 174 ALA A C 1
ATOM 1266 O O . ALA A 1 174 ? -19.254 -2.029 1.826 1.00 83.00 174 ALA A O 1
ATOM 1267 N N . TYR A 1 175 ? -18.099 -1.445 3.663 1.00 84.75 175 TYR A N 1
ATOM 1268 C CA . TYR A 1 175 ? -18.425 -2.646 4.418 1.00 84.75 175 TYR A CA 1
ATOM 1269 C C . TYR A 1 175 ? -19.885 -2.623 4.884 1.00 84.75 175 TYR A C 1
ATOM 1271 O O . TYR A 1 175 ? -20.588 -3.618 4.727 1.00 84.75 175 TYR A O 1
ATOM 1279 N N . GLU A 1 176 ? -20.358 -1.495 5.416 1.00 86.81 176 GLU A N 1
ATOM 1280 C CA . GLU A 1 176 ? -21.752 -1.330 5.839 1.00 86.81 176 GLU A CA 1
ATOM 1281 C C . GLU A 1 176 ? -22.723 -1.438 4.652 1.00 86.81 176 GLU A C 1
ATOM 1283 O O . GLU A 1 176 ? -23.772 -2.064 4.774 1.00 86.81 176 GLU A O 1
ATOM 1288 N N . GLU A 1 177 ? -22.357 -0.913 3.478 1.00 84.88 177 GLU A N 1
ATOM 1289 C CA . GLU A 1 177 ? -23.159 -1.045 2.254 1.00 84.88 177 GLU A CA 1
ATOM 1290 C C . GLU A 1 177 ? -23.299 -2.506 1.789 1.00 84.88 177 GLU A C 1
ATOM 1292 O O . GLU A 1 177 ? -24.371 -2.910 1.338 1.00 84.88 177 GLU A O 1
ATOM 1297 N N . GLU A 1 178 ? -22.234 -3.304 1.908 1.00 83.75 178 GLU A N 1
ATOM 1298 C CA . GLU A 1 178 ? -22.216 -4.697 1.445 1.00 83.75 178 GLU A CA 1
ATOM 1299 C C . GLU A 1 178 ? -22.834 -5.671 2.462 1.00 83.75 178 GLU A C 1
ATOM 1301 O O . GLU A 1 178 ? -23.551 -6.600 2.087 1.00 83.75 178 GLU A O 1
ATOM 1306 N N . TYR A 1 179 ? -22.564 -5.468 3.755 1.00 81.69 179 TYR A N 1
ATOM 1307 C CA . TYR A 1 179 ? -22.912 -6.416 4.819 1.00 81.69 179 TYR A CA 1
ATOM 1308 C C . TYR A 1 179 ? -24.018 -5.920 5.761 1.00 81.69 179 TYR A C 1
ATOM 1310 O O . TYR A 1 179 ? -24.514 -6.704 6.568 1.00 81.69 179 TYR A O 1
ATOM 1318 N N . GLY A 1 180 ? -24.439 -4.655 5.662 1.00 80.25 180 GLY A N 1
ATOM 1319 C CA . GLY A 1 180 ? -25.514 -4.072 6.475 1.00 80.25 180 GLY A CA 1
ATOM 1320 C C . GLY A 1 180 ? -25.158 -3.844 7.947 1.00 80.25 180 GLY A C 1
ATOM 1321 O O . GLY A 1 180 ? -26.046 -3.549 8.746 1.00 80.25 180 GLY A O 1
ATOM 1322 N N . GLU A 1 181 ? -23.886 -4.001 8.315 1.00 82.19 181 GLU A N 1
ATOM 1323 C CA . GLU A 1 181 ? -23.394 -3.890 9.687 1.00 82.19 181 GLU A CA 1
ATOM 1324 C C . GLU A 1 181 ? -22.087 -3.081 9.728 1.00 82.19 181 GLU A C 1
ATOM 1326 O O . GLU A 1 181 ? -21.250 -3.229 8.829 1.00 82.19 181 GLU A O 1
ATOM 1331 N N . PRO A 1 182 ? -21.859 -2.273 10.782 1.00 78.31 182 PRO A N 1
ATOM 1332 C CA . PRO A 1 182 ? -20.591 -1.586 10.986 1.00 78.31 182 PRO A CA 1
ATOM 1333 C C . PRO A 1 182 ? -19.411 -2.569 11.058 1.00 78.31 182 PRO A C 1
ATOM 1335 O O . PRO A 1 182 ? -19.543 -3.672 11.602 1.00 78.31 182 PRO A O 1
ATOM 1338 N N . PRO A 1 183 ? -18.223 -2.192 10.548 1.00 75.06 183 PRO A N 1
ATOM 1339 C CA . PRO A 1 183 ? -17.076 -3.090 10.494 1.00 75.06 183 PRO A CA 1
ATOM 1340 C C . PRO A 1 183 ? -16.564 -3.493 11.881 1.00 75.06 183 PRO A C 1
ATOM 1342 O O . PRO A 1 183 ? -16.053 -4.598 12.043 1.00 75.06 183 PRO A O 1
ATOM 1345 N N . LEU A 1 184 ? -16.704 -2.605 12.861 1.00 76.00 184 LEU A N 1
ATOM 1346 C CA . LEU A 1 184 ? -16.450 -2.840 14.273 1.00 76.00 184 LEU A CA 1
ATOM 1347 C C . LEU A 1 184 ? -17.772 -2.605 14.998 1.00 76.00 184 LEU A C 1
ATOM 1349 O O . LEU A 1 184 ? -18.467 -1.637 14.693 1.00 76.00 184 LEU A O 1
ATOM 1353 N N . ALA A 1 185 ? -18.138 -3.491 15.929 1.00 58.94 185 ALA A N 1
ATOM 1354 C CA . ALA A 1 185 ? -19.329 -3.285 16.740 1.00 58.94 185 ALA A CA 1
ATOM 1355 C C . ALA A 1 185 ? -19.181 -1.938 17.446 1.00 58.94 185 ALA A C 1
ATOM 1357 O O . ALA A 1 185 ? -18.287 -1.764 18.276 1.00 58.94 185 ALA A O 1
ATOM 1358 N N . THR A 1 186 ? -20.026 -0.981 17.078 1.00 50.44 186 THR A N 1
ATOM 1359 C CA . THR A 1 186 ? -20.057 0.330 17.699 1.00 50.44 186 THR A CA 1
ATOM 1360 C C . THR A 1 186 ? -20.150 0.099 19.203 1.00 50.44 186 THR A C 1
ATOM 1362 O O . THR A 1 186 ? -21.062 -0.588 19.673 1.00 50.44 186 THR A O 1
ATOM 1365 N N . ALA A 1 187 ? -19.215 0.648 19.978 1.00 43.62 187 ALA A N 1
ATOM 1366 C CA . ALA A 1 187 ? -19.351 0.735 21.427 1.00 43.62 187 ALA A CA 1
ATOM 1367 C C . ALA A 1 187 ? -20.465 1.748 21.759 1.00 43.62 187 ALA A C 1
ATOM 1369 O O . ALA A 1 187 ? -20.252 2.766 22.409 1.00 43.62 187 ALA A O 1
ATOM 1370 N N . THR A 1 188 ? -21.675 1.529 21.250 1.00 39.47 188 THR A N 1
ATOM 1371 C CA . THR A 1 188 ? -22.813 2.395 21.499 1.00 39.47 188 THR A CA 1
ATOM 1372 C C . THR A 1 188 ? -23.357 2.063 22.882 1.00 39.47 188 THR A C 1
ATOM 1374 O O . THR A 1 188 ? -23.949 1.013 23.115 1.00 39.47 188 THR A O 1
ATOM 1377 N N . SER A 1 189 ? -23.161 3.019 23.793 1.00 38.94 189 SER A N 1
ATOM 1378 C CA . SER A 1 189 ? -23.997 3.236 24.980 1.00 38.94 189 SER A CA 1
ATOM 1379 C C . SER A 1 189 ? -23.794 2.291 26.169 1.00 38.94 189 SER A C 1
ATOM 1381 O O . SER A 1 189 ? -24.751 1.835 26.788 1.00 38.94 189 SER A O 1
ATOM 1383 N N . GLY A 1 190 ? -22.543 2.093 26.581 1.00 31.17 190 GLY A N 1
ATOM 1384 C CA . GLY A 1 190 ? -22.220 1.777 27.973 1.00 31.17 190 GLY A CA 1
ATOM 1385 C C . GLY A 1 190 ? -21.806 3.055 28.693 1.00 31.17 190 GLY A C 1
ATOM 1386 O O . GLY A 1 190 ? -20.699 3.542 28.495 1.00 31.17 190 GLY A O 1
ATOM 1387 N N . THR A 1 191 ? -22.706 3.623 29.487 1.00 34.81 191 THR A N 1
ATOM 1388 C CA . THR A 1 191 ? -22.494 4.785 30.352 1.00 34.81 191 THR A CA 1
ATOM 1389 C C . THR A 1 191 ? -21.083 4.796 30.947 1.00 34.81 191 THR A C 1
ATOM 1391 O O . THR A 1 191 ? -20.719 3.916 31.726 1.00 34.81 191 THR A O 1
ATOM 1394 N N . HIS A 1 192 ? -20.295 5.823 30.625 1.00 36.97 192 HIS A N 1
ATOM 1395 C CA . HIS A 1 192 ? -19.118 6.215 31.396 1.00 36.97 192 HIS A CA 1
ATOM 1396 C C . HIS A 1 192 ? -19.595 6.752 32.764 1.00 36.97 192 HIS A C 1
ATOM 1398 O O . HIS A 1 192 ? -19.498 7.934 33.077 1.00 36.97 192 HIS A O 1
ATOM 1404 N N . THR A 1 193 ? -20.190 5.890 33.592 1.00 36.34 193 THR A N 1
ATOM 1405 C CA . THR A 1 193 ? -20.286 6.129 35.032 1.00 36.34 193 THR A CA 1
ATOM 1406 C C . THR A 1 193 ? -18.898 5.897 35.591 1.00 36.34 193 THR A C 1
ATOM 1408 O O . THR A 1 193 ? -18.370 4.787 35.543 1.00 36.34 193 THR A O 1
ATOM 1411 N N . GLY A 1 194 ? -18.295 7.000 36.025 1.00 34.81 194 GLY A N 1
ATOM 1412 C CA . GLY A 1 194 ? -16.895 7.102 36.379 1.00 34.81 194 GLY A CA 1
ATOM 1413 C C . GLY A 1 194 ? -16.395 5.969 37.266 1.00 34.81 194 GLY A C 1
ATOM 1414 O O . GLY A 1 194 ? -16.980 5.628 38.293 1.00 34.81 194 GLY A O 1
ATOM 1415 N N . ARG A 1 195 ? -15.222 5.461 36.898 1.00 35.91 195 ARG A N 1
ATOM 1416 C CA . ARG A 1 195 ? -14.319 4.783 37.818 1.00 35.91 195 ARG A CA 1
ATOM 1417 C C . ARG A 1 195 ? -13.786 5.831 38.799 1.00 35.91 195 ARG A C 1
ATOM 1419 O O . ARG A 1 195 ? -12.677 6.331 38.647 1.00 35.91 195 ARG A O 1
ATOM 1426 N N . ALA A 1 196 ? -14.610 6.200 39.778 1.00 37.97 196 ALA A N 1
ATOM 1427 C CA . ALA A 1 196 ? -14.153 6.914 40.955 1.00 37.97 196 ALA A CA 1
ATOM 1428 C C . ALA A 1 196 ? -13.267 5.951 41.748 1.00 37.97 196 ALA A C 1
ATOM 1430 O O . ALA A 1 196 ? -13.706 4.923 42.262 1.00 37.97 196 ALA A O 1
ATOM 1431 N N . THR A 1 197 ? -11.984 6.273 41.751 1.00 39.34 197 THR A N 1
ATOM 1432 C CA . THR A 1 197 ? -10.952 5.679 42.582 1.00 39.34 197 THR A CA 1
ATOM 1433 C C . THR A 1 197 ? -11.391 5.637 44.043 1.00 39.34 197 THR A C 1
ATOM 1435 O O . THR A 1 197 ? -11.899 6.605 44.604 1.00 39.34 197 THR A O 1
ATOM 1438 N N . THR A 1 198 ? -11.185 4.468 44.636 1.00 35.91 198 THR A N 1
ATOM 1439 C CA . THR A 1 198 ? -11.473 4.071 46.010 1.00 35.91 198 THR A CA 1
ATOM 1440 C C . THR A 1 198 ? -10.947 5.093 47.023 1.00 35.91 198 THR A C 1
ATOM 1442 O O . THR A 1 198 ? -9.760 5.113 47.344 1.00 35.91 198 THR A O 1
ATOM 1445 N N . GLY A 1 199 ? -11.839 5.946 47.523 1.00 32.41 199 GLY A N 1
ATOM 1446 C CA . GLY A 1 199 ? -11.610 6.821 48.666 1.00 32.41 199 GLY A CA 1
ATOM 1447 C C . GLY A 1 199 ? -12.303 6.249 49.895 1.00 32.41 199 GLY A C 1
ATOM 1448 O O . GLY A 1 199 ? -13.525 6.274 49.996 1.00 32.41 199 GLY A O 1
ATOM 1449 N N . THR A 1 200 ? -11.513 5.716 50.818 1.00 35.72 200 THR A N 1
ATOM 1450 C CA . THR A 1 200 ? -11.922 5.313 52.164 1.00 35.72 200 THR A CA 1
ATOM 1451 C C . THR A 1 200 ? -12.593 6.483 52.884 1.00 35.72 200 THR A C 1
ATOM 1453 O O . THR A 1 200 ? -11.922 7.463 53.203 1.00 35.72 200 THR A O 1
ATOM 1456 N N . VAL A 1 201 ? -13.886 6.379 53.198 1.00 35.88 201 VAL A N 1
ATOM 1457 C CA . VAL A 1 201 ? -14.520 7.234 54.211 1.00 35.88 201 VAL A CA 1
ATOM 1458 C C . VAL A 1 201 ? -15.247 6.342 55.205 1.00 35.88 201 VAL A C 1
ATOM 1460 O O . VAL A 1 201 ? -16.253 5.709 54.905 1.00 35.88 201 VAL A O 1
ATOM 1463 N N . SER A 1 202 ? -14.646 6.284 56.388 1.00 35.66 202 SER A N 1
ATOM 1464 C CA . SER A 1 202 ? -15.196 5.749 57.624 1.00 35.66 202 SER A CA 1
ATOM 1465 C C . SER A 1 202 ? -16.245 6.729 58.162 1.00 35.66 202 SER A C 1
ATOM 1467 O O . SER A 1 202 ? -15.976 7.929 58.212 1.00 35.66 202 SER A O 1
ATOM 1469 N N . GLY A 1 203 ? -17.416 6.239 58.565 1.00 31.19 203 GLY A N 1
ATOM 1470 C CA . GLY A 1 203 ? -18.476 7.048 59.168 1.00 31.19 203 GLY A CA 1
ATOM 1471 C C . GLY A 1 203 ? -19.579 6.165 59.743 1.00 31.19 203 GLY A C 1
ATOM 1472 O O . GLY A 1 203 ? -20.332 5.552 58.997 1.00 31.19 203 GLY A O 1
ATOM 1473 N N . VAL A 1 204 ? -19.596 6.081 61.068 1.00 35.31 204 VAL A N 1
ATOM 1474 C CA . VAL A 1 204 ? -20.464 5.292 61.950 1.00 35.31 204 VAL A CA 1
ATOM 1475 C C . VAL A 1 204 ? -21.599 6.187 62.483 1.00 35.31 204 VAL A C 1
ATOM 1477 O O . VAL A 1 204 ? -21.316 7.343 62.795 1.00 35.31 204 VAL A O 1
ATOM 1480 N N . ASP A 1 205 ? -22.803 5.599 62.608 1.00 38.53 205 ASP A N 1
ATOM 1481 C CA . ASP A 1 205 ? -24.010 5.988 63.387 1.00 38.53 205 ASP A CA 1
ATOM 1482 C C . ASP A 1 205 ? -24.722 7.326 63.016 1.00 38.53 205 ASP A C 1
ATOM 1484 O O . ASP A 1 205 ? -24.087 8.291 62.612 1.00 38.53 205 ASP A O 1
ATOM 1488 N N . ASP A 1 206 ? -26.052 7.517 63.072 1.00 36.62 206 ASP A N 1
ATOM 1489 C CA . ASP A 1 206 ? -27.112 6.871 63.858 1.00 36.62 206 ASP A CA 1
ATOM 1490 C C . ASP A 1 206 ? -28.540 7.255 63.349 1.00 36.62 206 ASP A C 1
ATOM 1492 O O . ASP A 1 206 ? -28.753 8.348 62.827 1.00 36.62 206 ASP A O 1
ATOM 1496 N N . GLN A 1 207 ? -29.501 6.353 63.599 1.00 36.53 207 GLN A N 1
ATOM 1497 C CA . GLN A 1 207 ? -30.925 6.532 63.984 1.00 36.53 207 GLN A CA 1
ATOM 1498 C C . GLN A 1 207 ? -32.038 7.281 63.182 1.00 36.53 207 GLN A C 1
ATOM 1500 O O . GLN A 1 207 ? -32.030 8.492 62.993 1.00 36.53 207 GLN A O 1
ATOM 1505 N N . MET A 1 208 ? -33.144 6.513 63.042 1.00 33.00 208 MET A N 1
ATOM 1506 C CA . MET A 1 208 ? -34.572 6.794 63.368 1.00 33.00 208 MET A CA 1
ATOM 1507 C C . MET A 1 208 ? -35.538 7.436 62.349 1.00 33.00 208 MET A C 1
ATOM 1509 O O . MET A 1 208 ? -35.348 8.563 61.905 1.00 33.00 208 MET A O 1
ATOM 1513 N N . GLY A 1 209 ? -36.682 6.753 62.131 1.00 33.31 209 GLY A N 1
ATOM 1514 C CA . GLY A 1 209 ? -37.916 7.371 61.615 1.00 33.31 209 GLY A CA 1
ATOM 1515 C C . GLY A 1 209 ? -38.975 6.456 60.965 1.00 33.31 209 GLY A C 1
ATOM 1516 O O . GLY A 1 209 ? -39.242 6.620 59.784 1.00 33.31 209 GLY A O 1
ATOM 1517 N N . ASP A 1 210 ? -39.531 5.508 61.726 1.00 35.31 210 ASP A N 1
ATOM 1518 C CA . ASP A 1 210 ? -40.879 4.886 61.708 1.00 35.31 210 ASP A CA 1
ATOM 1519 C C . ASP A 1 210 ? -41.890 5.003 60.524 1.00 35.31 210 ASP A C 1
ATOM 1521 O O . ASP A 1 210 ? -42.301 6.086 60.122 1.00 35.31 210 ASP A O 1
ATOM 1525 N N . ASN A 1 211 ? -42.412 3.809 60.170 1.00 38.16 211 ASN A N 1
ATOM 1526 C CA . ASN A 1 211 ? -43.818 3.354 59.992 1.00 38.16 211 ASN A CA 1
ATOM 1527 C C . ASN A 1 211 ? -44.749 3.880 58.870 1.00 38.16 211 ASN A C 1
ATOM 1529 O O . ASN A 1 211 ? -45.125 5.044 58.842 1.00 38.16 211 ASN A O 1
ATOM 1533 N N . ASP A 1 212 ? -45.225 2.952 58.013 1.00 42.56 212 ASP A N 1
ATOM 1534 C CA . ASP A 1 212 ? -46.625 2.441 57.970 1.00 42.56 212 ASP A CA 1
ATOM 1535 C C . ASP A 1 212 ? -46.796 1.404 56.821 1.00 42.56 212 ASP A C 1
ATOM 1537 O O . ASP A 1 212 ? -46.609 1.708 55.647 1.00 42.56 212 ASP A O 1
ATOM 1541 N N . VAL A 1 213 ? -46.872 0.097 57.115 1.00 39.31 213 VAL A N 1
ATOM 1542 C CA . VAL A 1 213 ? -48.081 -0.764 57.189 1.00 39.31 213 VAL A CA 1
ATOM 1543 C C . VAL A 1 213 ? -48.962 -0.795 55.921 1.00 39.31 213 VAL A C 1
ATOM 1545 O O . VAL A 1 213 ? -49.813 0.063 55.716 1.00 39.31 213 VAL A O 1
ATOM 1548 N N . ASN A 1 214 ? -48.898 -1.902 55.164 1.00 39.06 214 ASN A N 1
ATOM 1549 C CA . ASN A 1 214 ? -50.117 -2.543 54.657 1.00 39.06 214 ASN A CA 1
ATOM 1550 C C . ASN A 1 214 ? -49.973 -4.074 54.619 1.00 39.06 214 ASN A C 1
ATOM 1552 O O . ASN A 1 214 ? -48.973 -4.621 54.161 1.00 39.06 214 ASN A O 1
ATOM 1556 N N . ASN A 1 215 ? -50.997 -4.729 55.153 1.00 39.62 215 ASN A N 1
ATOM 1557 C CA . ASN A 1 215 ? -51.118 -6.143 55.478 1.00 39.62 215 ASN A CA 1
ATOM 1558 C C . ASN A 1 215 ? -52.025 -6.854 54.456 1.00 39.62 215 ASN A C 1
ATOM 1560 O O . ASN A 1 215 ? -52.949 -6.239 53.927 1.00 39.62 215 ASN A O 1
ATOM 1564 N N . SER A 1 216 ? -51.791 -8.161 54.293 1.00 39.97 216 SER A N 1
ATOM 1565 C CA . SER A 1 216 ? -52.647 -9.259 53.790 1.00 39.97 216 SER A CA 1
ATOM 1566 C C . SER A 1 216 ? -51.991 -9.996 52.616 1.00 39.97 216 SER A C 1
ATOM 1568 O O . SER A 1 216 ? -51.588 -9.383 51.640 1.00 39.97 216 SER A O 1
ATOM 1570 N N . GLY A 1 217 ? -51.820 -11.314 52.612 1.00 32.59 217 GLY A N 1
ATOM 1571 C CA . GLY A 1 217 ? -52.175 -12.356 53.567 1.00 32.59 217 GLY A CA 1
ATOM 1572 C C . GLY A 1 217 ? -52.180 -13.686 52.812 1.00 32.59 217 GLY A C 1
ATOM 1573 O O . GLY A 1 217 ? -52.933 -13.818 51.855 1.00 32.59 217 GLY A O 1
ATOM 1574 N N . TRP A 1 218 ? -51.355 -14.649 53.222 1.00 35.75 218 TRP A N 1
ATOM 1575 C CA . TRP A 1 218 ? -51.640 -16.073 53.034 1.00 35.75 218 TRP A CA 1
ATOM 1576 C C . TRP A 1 218 ? -50.763 -16.905 53.968 1.00 35.75 218 TRP A C 1
ATOM 1578 O O . TRP A 1 218 ? -49.547 -16.965 53.822 1.00 35.75 218 TRP A O 1
ATOM 1588 N N . SER A 1 219 ? -51.418 -17.484 54.966 1.00 40.78 219 SER A N 1
ATOM 1589 C CA . SER A 1 219 ? -50.938 -18.563 55.818 1.00 40.78 219 SER A CA 1
ATOM 1590 C C . SER A 1 219 ? -51.341 -19.887 55.177 1.00 40.78 219 SER A C 1
ATOM 1592 O O . SER A 1 219 ? -52.525 -20.062 54.879 1.00 40.78 219 SER A O 1
ATOM 1594 N N . ASP A 1 220 ? -50.391 -20.800 55.014 1.00 49.22 220 ASP A N 1
ATOM 1595 C CA . ASP A 1 220 ? -50.684 -22.229 54.937 1.00 49.22 220 ASP A CA 1
ATOM 1596 C C . ASP A 1 220 ? -49.608 -22.952 55.754 1.00 49.22 220 ASP A C 1
ATOM 1598 O O . ASP A 1 220 ? -48.433 -22.989 55.383 1.00 49.22 220 ASP A O 1
ATOM 1602 N N . ASP A 1 221 ? -50.027 -23.398 56.934 1.00 44.62 221 ASP A N 1
ATOM 1603 C CA . ASP A 1 221 ? -49.253 -24.192 57.875 1.00 44.62 221 ASP A CA 1
ATOM 1604 C C . ASP A 1 221 ? -49.440 -25.669 57.512 1.00 44.62 221 ASP A C 1
ATOM 1606 O O . ASP A 1 221 ? -50.561 -26.180 57.531 1.00 44.62 221 ASP A O 1
ATOM 1610 N N . THR A 1 222 ? -48.345 -26.383 57.264 1.00 49.28 222 THR A N 1
ATOM 1611 C CA . THR A 1 222 ? -48.275 -27.813 57.581 1.00 49.28 222 THR A CA 1
ATOM 1612 C C . THR A 1 222 ? -46.929 -28.099 58.215 1.00 49.28 222 THR A C 1
ATOM 1614 O O . THR A 1 222 ? -45.889 -28.037 57.556 1.00 49.28 222 THR A O 1
ATOM 1617 N N . ASP A 1 223 ? -47.006 -28.385 59.509 1.00 45.00 223 ASP A N 1
ATOM 1618 C CA . ASP A 1 223 ? -45.986 -29.010 60.329 1.00 45.00 223 ASP A CA 1
ATOM 1619 C C . ASP A 1 223 ? -45.544 -30.352 59.723 1.00 45.00 223 ASP A C 1
ATOM 1621 O O . ASP A 1 223 ? -46.384 -31.168 59.345 1.00 45.00 223 ASP A O 1
ATOM 1625 N N . ASP A 1 224 ? -44.236 -30.602 59.705 1.00 47.62 224 ASP A N 1
ATOM 1626 C CA . ASP A 1 224 ? -43.717 -31.916 60.076 1.00 47.62 224 ASP A CA 1
ATOM 1627 C C . ASP A 1 224 ? -42.405 -31.715 60.852 1.00 47.62 224 ASP A C 1
ATOM 1629 O O . ASP A 1 224 ? -41.522 -30.925 60.502 1.00 47.62 224 ASP A O 1
ATOM 1633 N N . ASP A 1 225 ? -42.391 -32.389 61.988 1.00 47.81 225 ASP A N 1
ATOM 1634 C CA . ASP A 1 225 ? -41.334 -32.621 62.964 1.00 47.81 225 ASP A CA 1
ATOM 1635 C C . ASP A 1 225 ? -40.018 -33.123 62.314 1.00 47.81 225 ASP A C 1
ATOM 1637 O O . ASP A 1 225 ? -39.980 -33.641 61.211 1.00 47.81 225 ASP A O 1
ATOM 1641 N N . GLY A 1 226 ? -38.813 -33.001 62.864 1.00 41.78 226 GLY A N 1
ATOM 1642 C CA . GLY A 1 226 ? -38.329 -32.897 64.231 1.00 41.78 226 GLY A CA 1
ATOM 1643 C C . GLY A 1 226 ? -37.022 -33.713 64.305 1.00 41.78 226 GLY A C 1
ATOM 1644 O O . GLY A 1 226 ? -36.902 -34.745 63.652 1.00 41.78 226 GLY A O 1
ATOM 1645 N N . PHE A 1 227 ? -36.074 -33.262 65.141 1.00 45.16 227 PHE A N 1
ATOM 1646 C CA . PHE A 1 227 ? -34.758 -33.855 65.483 1.00 45.16 227 PHE A CA 1
ATOM 1647 C C . PHE A 1 227 ? -33.597 -33.598 64.493 1.00 45.16 227 PHE A C 1
ATOM 1649 O O . PHE A 1 227 ? -33.660 -33.958 63.331 1.00 45.16 227 PHE A O 1
ATOM 1656 N N . GLY A 1 228 ? -32.441 -33.039 64.868 1.00 42.19 228 GLY A N 1
ATOM 1657 C CA . GLY A 1 228 ? -31.910 -32.646 66.175 1.00 42.19 228 GLY A CA 1
ATOM 1658 C C . GLY A 1 228 ? -30.368 -32.670 66.168 1.00 42.19 228 GLY A C 1
ATOM 1659 O O . GLY A 1 228 ? -29.772 -33.710 65.927 1.00 42.19 228 GLY A O 1
ATOM 1660 N N . THR A 1 229 ? -29.767 -31.509 66.455 1.00 46.41 229 THR A N 1
ATOM 1661 C CA . THR A 1 229 ? -28.519 -31.257 67.219 1.00 46.41 229 THR A CA 1
ATOM 1662 C C . THR A 1 229 ? -27.158 -31.860 66.805 1.00 46.41 229 THR A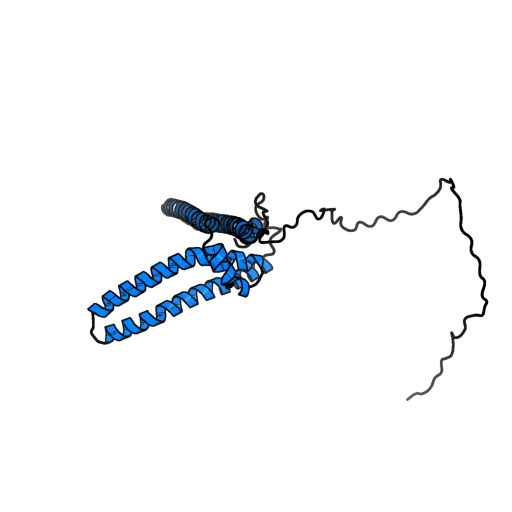 C 1
ATOM 1664 O O . THR A 1 229 ? -26.902 -33.050 66.941 1.00 46.41 229 THR A O 1
ATOM 1667 N N . SER A 1 230 ? -26.247 -30.942 66.450 1.00 55.34 230 SER A N 1
ATOM 1668 C CA . SER A 1 230 ? -24.842 -30.780 66.893 1.00 55.34 230 SER A CA 1
ATOM 1669 C C . SER A 1 230 ? -24.180 -31.863 67.764 1.00 55.34 230 SER A C 1
ATOM 1671 O O . SER A 1 230 ? -24.635 -32.106 68.880 1.00 55.34 230 SER A O 1
ATOM 1673 N N . ALA A 1 231 ? -23.010 -32.349 67.339 1.00 48.44 231 ALA A N 1
ATOM 1674 C CA . ALA A 1 231 ? -21.871 -32.765 68.176 1.00 48.44 231 ALA A CA 1
ATOM 1675 C C . ALA A 1 231 ? -20.704 -33.182 67.254 1.00 48.44 231 ALA A C 1
ATOM 1677 O O . ALA A 1 231 ? -20.946 -33.440 66.080 1.00 48.44 231 ALA A O 1
ATOM 1678 N N . TRP A 1 232 ? -19.488 -33.293 67.796 1.00 51.84 232 TRP A N 1
ATOM 1679 C CA . TRP A 1 232 ? -18.217 -33.677 67.148 1.00 51.84 232 TRP A CA 1
ATOM 1680 C C . TRP A 1 232 ? -17.347 -32.519 66.645 1.00 51.84 232 TRP A C 1
ATOM 1682 O O . TRP A 1 232 ? -16.764 -32.570 65.566 1.00 51.84 232 TRP A O 1
ATOM 1692 N N . ASP A 1 233 ? -17.198 -31.517 67.509 1.00 53.62 233 ASP A N 1
ATOM 1693 C CA . ASP A 1 233 ? -15.847 -31.104 67.881 1.00 53.62 233 ASP A CA 1
ATOM 1694 C C . ASP A 1 233 ? -15.256 -32.143 68.860 1.00 53.62 233 ASP A C 1
ATOM 1696 O O . ASP A 1 233 ? -15.970 -32.676 69.713 1.00 53.62 233 ASP A O 1
ATOM 1700 N N . ASP A 1 234 ? -13.941 -32.342 68.734 1.00 53.44 234 ASP A N 1
ATOM 1701 C CA . ASP A 1 234 ? -12.973 -32.820 69.736 1.00 53.44 234 ASP A CA 1
ATOM 1702 C C . ASP A 1 234 ? -12.599 -34.326 69.826 1.00 53.44 234 ASP A C 1
ATOM 1704 O O . ASP A 1 234 ? -13.417 -35.180 70.174 1.00 53.44 234 ASP A O 1
ATOM 1708 N N . ALA A 1 235 ? -11.312 -34.600 69.528 1.00 48.72 235 ALA A N 1
ATOM 1709 C CA . ALA A 1 235 ? -10.389 -35.636 70.050 1.00 48.72 235 ALA A CA 1
ATOM 1710 C C . ALA A 1 235 ? -9.315 -35.987 68.982 1.00 48.72 235 ALA A C 1
ATOM 1712 O O . ALA A 1 235 ? -9.657 -36.428 67.890 1.00 48.72 235 ALA A O 1
ATOM 1713 N N . GLY A 1 236 ? -7.998 -35.894 69.185 1.00 47.06 236 GLY A N 1
ATOM 1714 C CA . GLY A 1 236 ? -7.205 -35.509 70.344 1.00 47.06 236 GLY A CA 1
ATOM 1715 C C . GLY A 1 236 ? -5.698 -35.590 70.029 1.00 47.06 236 GLY A C 1
ATOM 1716 O O . GLY A 1 236 ? -5.273 -36.273 69.095 1.00 47.06 236 GLY A O 1
ATOM 1717 N N . ASP A 1 237 ? -4.918 -34.874 70.836 1.00 56.00 237 ASP A N 1
ATOM 1718 C CA . ASP A 1 237 ? -3.458 -34.943 70.952 1.00 56.00 237 ASP A CA 1
ATOM 1719 C C . ASP A 1 237 ? -2.975 -36.271 71.574 1.00 56.00 237 ASP A C 1
ATOM 1721 O O . ASP A 1 237 ? -3.613 -36.804 72.484 1.00 56.00 237 ASP A O 1
ATOM 1725 N N . SER A 1 238 ? -1.811 -36.768 71.131 1.00 48.53 238 SER A N 1
ATOM 1726 C CA . SER A 1 238 ? -0.713 -37.404 71.915 1.00 48.53 238 SER A CA 1
ATOM 1727 C C . SER A 1 238 ? 0.244 -38.141 70.954 1.00 48.53 238 SER A C 1
ATOM 1729 O O . SER A 1 238 ? -0.166 -38.997 70.181 1.00 48.53 238 SER A O 1
ATOM 1731 N N . ASP A 1 239 ? 1.473 -37.659 70.753 1.00 54.09 239 ASP A N 1
ATOM 1732 C CA . ASP A 1 239 ? 2.687 -37.881 71.566 1.00 54.09 239 ASP A CA 1
ATOM 1733 C C . ASP A 1 239 ? 3.413 -39.210 71.248 1.00 54.09 239 ASP A C 1
ATOM 1735 O O . ASP A 1 239 ? 2.860 -40.293 71.430 1.00 54.09 239 ASP A O 1
ATOM 1739 N N . SER A 1 240 ? 4.666 -39.123 70.770 1.00 50.28 240 SER A N 1
ATOM 1740 C CA . SER A 1 240 ? 5.854 -39.757 71.392 1.00 50.28 240 SER A CA 1
ATOM 1741 C C . SER A 1 240 ? 7.017 -40.078 70.428 1.00 50.28 240 SER A C 1
ATOM 1743 O O . SER A 1 240 ? 6.883 -40.816 69.456 1.00 50.28 240 SER A O 1
ATOM 1745 N N . GLY A 1 241 ? 8.209 -39.594 70.816 1.00 44.25 241 GLY A N 1
ATOM 1746 C CA . GLY A 1 241 ? 9.523 -40.221 70.583 1.00 44.25 241 GLY A CA 1
ATOM 1747 C C . GLY A 1 241 ? 10.250 -39.807 69.293 1.00 44.25 241 GLY A C 1
ATOM 1748 O O . GLY A 1 241 ? 9.819 -40.138 68.204 1.00 44.25 241 GLY A O 1
ATOM 1749 N N . GLY A 1 242 ? 11.392 -39.117 69.292 1.00 49.47 242 GLY A N 1
ATOM 1750 C CA . GLY A 1 242 ? 12.467 -39.089 70.280 1.00 49.47 242 GLY A CA 1
ATOM 1751 C C . GLY A 1 242 ? 13.618 -39.997 69.841 1.00 49.47 242 GLY A C 1
ATOM 1752 O O . GLY A 1 242 ? 13.660 -41.155 70.252 1.00 49.47 242 GLY A O 1
ATOM 1753 N N . ARG A 1 243 ? 14.541 -39.458 69.032 1.00 47.50 243 ARG A N 1
ATOM 1754 C CA . ARG A 1 243 ? 16.004 -39.638 69.102 1.00 47.50 243 ARG A CA 1
ATOM 1755 C C . ARG A 1 243 ? 16.714 -38.813 68.037 1.00 47.50 243 ARG A C 1
ATOM 1757 O O . ARG A 1 243 ? 16.230 -38.810 66.889 1.00 47.50 243 ARG A O 1
#

Foldseek 3Di:
DLVLLLCLLLVVNPDDDDPVNDPPVVVVVLVVLLVVLVVVLVVVLVVVLVVLVVVLVVVVVVVCVVSNVVSVVVSVVSNVVSVVLCLLLSLQLSLLCSLVVDSVSSVPPVSSVQLSPFPLSVVLSVVLVVLVVVLVVQLVVLVVDPNSPVCNVVSVVVSVSVSSSSSSNSSQVSCCVRPVDRSHHHPPDDDCPDPPPDDDDDDDDDDDDDDDDDDDDDDDDDDDDDDDDDDDDDDDDDDDDDD

Sequence (243 aa):
MLEVMRRALNGETDTPPAWDELDLVDITVDGVRHTVVVLGYGLLLTLVLAIPGAMIIGGGLGGSEGLLVAGVLVIALLYFAGVIAMTVILPVATGSFLRADSIAAGFDRDVLTSVGTNRTMLMAVVMAFAVNIIVSIGSTLLGITLIGYFAVPFLAFIGQSAIMYVWGCGFADAYEEEYGEPPLATATSGTHTGRATTGTVSGVDDQMGDNDVNNSGWSDDTDDDGFGTSAWDDAGDSDSGGR

Secondary structure (DSSP, 8-state):
-HHHHHHHHTT--SSPPPTTT--HHHHHHHHHHHHHHHHHHHHHHHHHHHHHHHHHHHHHHTT-HHHHHHHHHHHHHHHHHHHHHHHHHHHHHHHHHHHHTSGGGGG-HHHHHHHHH-HHHHHHHHHHHHHHHHHHHHHHHHHTSHHHHHHHHHHHHHHHHHHHHHHHHHHHHHHHHHHSS-SS-----------------------------------------------------------

pLDDT: mean 75.01, std 19.6, range [31.17, 94.75]